Protein AF-A0A2V9ZRV7-F1 (afdb_monomer_lite)

Radius of gyration: 47.07 Å; chains: 1; bounding box: 71×51×140 Å

Structure (mmCIF, N/CA/C/O backbone):
data_AF-A0A2V9ZRV7-F1
#
_entry.id   AF-A0A2V9ZRV7-F1
#
loop_
_atom_site.group_PDB
_atom_site.id
_atom_site.type_symbol
_atom_site.label_atom_id
_atom_site.label_alt_id
_atom_site.label_comp_id
_atom_site.label_asym_id
_atom_site.label_entity_id
_atom_site.label_seq_id
_atom_site.pdbx_PDB_ins_code
_atom_site.Cartn_x
_atom_site.Cartn_y
_atom_site.Cartn_z
_atom_site.occupancy
_atom_site.B_iso_or_equiv
_atom_site.auth_seq_id
_atom_site.auth_comp_id
_atom_site.auth_asym_id
_atom_site.auth_atom_id
_atom_site.pdbx_PDB_model_num
ATOM 1 N N . MET A 1 1 ? -3.949 -0.229 34.483 1.00 40.84 1 MET A N 1
ATOM 2 C CA . MET A 1 1 ? -5.041 -1.089 33.991 1.00 40.84 1 MET A CA 1
ATOM 3 C C . MET A 1 1 ? -5.089 -2.301 34.889 1.00 40.84 1 MET A C 1
ATOM 5 O O . MET A 1 1 ? -4.093 -3.008 34.958 1.00 40.84 1 MET A O 1
ATOM 9 N N . ASP A 1 2 ? -6.190 -2.473 35.608 1.00 36.78 2 ASP A N 1
ATOM 10 C CA . ASP A 1 2 ? -6.461 -3.671 36.398 1.00 36.78 2 ASP A CA 1
ATOM 11 C C . ASP A 1 2 ? -7.149 -4.673 35.459 1.00 36.78 2 ASP A C 1
ATOM 13 O O . ASP A 1 2 ? -8.240 -4.409 34.949 1.00 36.78 2 ASP A O 1
ATOM 17 N N . TRP A 1 3 ? -6.444 -5.738 35.077 1.00 47.56 3 TRP A N 1
ATOM 18 C CA . TRP A 1 3 ? -6.921 -6.728 34.108 1.00 47.56 3 TRP A CA 1
ATOM 19 C C . TRP A 1 3 ? -7.852 -7.713 34.801 1.00 47.56 3 TRP A C 1
ATOM 21 O O . TRP A 1 3 ? -7.434 -8.828 35.112 1.00 47.56 3 TRP A O 1
ATOM 31 N N . GLY A 1 4 ? -9.083 -7.259 35.059 1.00 44.56 4 GLY A N 1
ATOM 32 C CA . GLY A 1 4 ? -10.170 -8.021 35.667 1.00 44.56 4 GLY A CA 1
ATOM 33 C C . GLY A 1 4 ? -10.030 -9.524 35.443 1.00 44.56 4 GLY A C 1
ATOM 34 O O . GLY A 1 4 ? -10.222 -10.009 34.335 1.00 44.56 4 GLY A O 1
ATOM 35 N N . LEU A 1 5 ? -9.612 -10.203 36.515 1.00 42.94 5 LEU A N 1
ATOM 36 C CA . LEU A 1 5 ? -9.629 -11.643 36.748 1.00 42.94 5 LEU A CA 1
ATOM 37 C C . LEU A 1 5 ? -9.597 -12.492 35.472 1.00 42.94 5 LEU A C 1
ATOM 39 O O . LEU A 1 5 ? -10.620 -12.976 34.989 1.00 42.94 5 LEU A O 1
ATOM 43 N N . ALA A 1 6 ? -8.380 -12.735 34.981 1.00 36.91 6 ALA A N 1
ATOM 44 C CA . ALA A 1 6 ? -8.119 -13.800 34.031 1.00 36.91 6 ALA A CA 1
ATOM 45 C C . ALA A 1 6 ? -8.803 -15.084 34.521 1.00 36.91 6 ALA A C 1
ATOM 47 O O . ALA A 1 6 ? -8.513 -15.578 35.615 1.00 36.91 6 ALA A O 1
ATOM 48 N N . LYS A 1 7 ? -9.708 -15.631 33.706 1.00 41.53 7 LYS A N 1
ATOM 49 C CA . LYS A 1 7 ? -10.225 -16.987 33.876 1.00 41.53 7 LYS A CA 1
ATOM 50 C C . LYS A 1 7 ? -9.022 -17.923 33.850 1.00 41.53 7 LYS A C 1
ATOM 52 O O . LYS A 1 7 ? -8.531 -18.288 32.783 1.00 41.53 7 LYS A O 1
ATOM 57 N N . ILE A 1 8 ? -8.513 -18.292 35.026 1.00 37.50 8 ILE A N 1
ATOM 58 C CA . ILE A 1 8 ? -7.534 -19.363 35.152 1.00 37.50 8 ILE A CA 1
ATOM 59 C C . ILE A 1 8 ? -8.288 -20.616 34.716 1.00 37.50 8 ILE A C 1
ATOM 61 O O . ILE A 1 8 ? -9.025 -21.218 35.495 1.00 37.50 8 ILE A O 1
ATOM 65 N N . LEU A 1 9 ? -8.128 -20.998 33.449 1.00 42.19 9 LEU A N 1
ATOM 66 C CA . LEU A 1 9 ? -8.456 -22.327 32.947 1.00 42.19 9 LEU A CA 1
ATOM 67 C C . LEU A 1 9 ? -7.485 -23.318 33.603 1.00 42.19 9 LEU A C 1
ATOM 69 O O . LEU A 1 9 ? -6.592 -23.878 32.975 1.00 42.19 9 LEU A O 1
ATOM 73 N N . SER A 1 10 ? -7.640 -23.500 34.914 1.00 35.22 10 SER A N 1
ATOM 74 C CA . SER A 1 10 ? -7.052 -24.596 35.655 1.00 35.22 10 SER A CA 1
ATOM 75 C C . SER A 1 10 ? -7.885 -25.827 35.341 1.00 35.22 10 SER A C 1
ATOM 77 O O . SER A 1 10 ? -8.787 -26.220 36.079 1.00 35.22 10 SER A O 1
ATOM 79 N N . SER A 1 11 ? -7.530 -26.490 34.250 1.00 39.38 11 SER A N 1
ATOM 80 C CA . SER A 1 11 ? -7.907 -27.876 33.975 1.00 39.38 11 SER A CA 1
ATOM 81 C C . SER A 1 11 ? -7.264 -28.875 34.960 1.00 39.38 11 SER A C 1
ATOM 83 O O . SER A 1 11 ? -7.173 -30.059 34.661 1.00 39.38 11 SER A O 1
ATOM 85 N N . ARG A 1 12 ? -6.821 -28.433 36.152 1.00 38.44 12 ARG A N 1
ATOM 86 C CA . ARG A 1 12 ? -6.300 -29.301 37.224 1.00 38.44 12 ARG A CA 1
ATOM 87 C C . ARG A 1 12 ? -6.955 -29.113 38.594 1.00 38.44 12 ARG A C 1
ATOM 89 O O . ARG A 1 12 ? -6.612 -29.848 39.509 1.00 38.44 12 ARG A O 1
ATOM 96 N N . VAL A 1 13 ? -7.896 -28.179 38.752 1.00 38.03 13 VAL A N 1
ATOM 97 C CA . VAL A 1 13 ? -8.706 -28.051 39.989 1.00 38.03 13 VAL A CA 1
ATOM 98 C C . VAL A 1 13 ? -10.143 -28.560 39.776 1.00 38.03 13 VAL A C 1
ATOM 100 O O . VAL A 1 13 ? -10.932 -28.643 40.710 1.00 38.03 13 VAL A O 1
ATOM 103 N N . ALA A 1 14 ? -10.471 -29.003 38.559 1.00 37.69 14 ALA A N 1
ATOM 104 C CA . ALA A 1 14 ? -11.789 -29.505 38.169 1.00 37.69 14 ALA A CA 1
ATOM 105 C C . ALA A 1 14 ? -12.109 -30.940 38.642 1.00 37.69 14 ALA A C 1
ATOM 107 O O . ALA A 1 14 ? -12.974 -31.586 38.063 1.00 37.69 14 ALA A O 1
ATOM 108 N N . GLU A 1 15 ? -11.435 -31.459 39.671 1.00 39.38 15 GLU A N 1
ATOM 109 C CA . GLU A 1 15 ? -11.794 -32.767 40.242 1.00 39.38 15 GLU A CA 1
ATOM 110 C C . GLU A 1 15 ? -12.634 -32.675 41.519 1.00 39.38 15 GLU A C 1
ATOM 112 O O . GLU A 1 15 ? -13.093 -33.708 42.004 1.00 39.38 15 GLU A O 1
ATOM 117 N N . LYS A 1 16 ? -12.868 -31.481 42.093 1.00 39.97 16 LYS A N 1
ATOM 118 C CA . LYS A 1 16 ? -13.540 -31.430 43.403 1.00 39.97 16 LYS A CA 1
ATOM 119 C C . LYS A 1 16 ? -14.263 -30.136 43.785 1.00 39.97 16 LYS A C 1
ATOM 121 O O . LYS A 1 16 ? -14.185 -29.728 44.940 1.00 39.97 16 LYS A O 1
ATOM 126 N N . SER A 1 17 ? -15.000 -29.510 42.873 1.00 44.00 17 SER A N 1
ATOM 127 C CA . SER A 1 17 ? -15.960 -28.470 43.274 1.00 44.00 17 SER A CA 1
ATOM 128 C C . SER A 1 17 ? -17.280 -28.565 42.515 1.00 44.00 17 SER A C 1
ATOM 130 O O . SER A 1 17 ? -17.314 -28.817 41.312 1.00 44.00 17 SER A O 1
ATOM 132 N N . ASP A 1 18 ? -18.363 -28.434 43.281 1.00 46.72 18 ASP A N 1
ATOM 133 C CA . ASP A 1 18 ? -19.759 -28.560 42.864 1.00 46.72 18 ASP A CA 1
ATOM 134 C C . ASP A 1 18 ? -20.109 -27.418 41.882 1.00 46.72 18 ASP A C 1
ATOM 136 O O . ASP A 1 18 ? -19.802 -26.260 42.183 1.00 46.72 18 ASP A O 1
ATOM 140 N N . PRO A 1 19 ? -20.727 -27.675 40.710 1.00 50.41 19 PRO A N 1
ATOM 141 C CA . PRO A 1 19 ? -21.051 -26.643 39.716 1.00 50.41 19 PRO A CA 1
ATOM 142 C C . PRO A 1 19 ? -21.832 -25.437 40.265 1.00 50.41 19 PRO A C 1
ATOM 144 O O . PRO A 1 19 ? -21.688 -24.333 39.742 1.00 50.41 19 PRO A O 1
ATOM 147 N N . LYS A 1 20 ? -22.593 -25.603 41.356 1.00 46.50 20 LYS A N 1
ATOM 148 C CA . LYS A 1 20 ? -23.259 -24.479 42.033 1.00 46.50 20 LYS A CA 1
ATOM 149 C C . LYS A 1 20 ? -22.279 -23.489 42.665 1.00 46.50 20 LYS A C 1
ATOM 151 O O . LYS A 1 20 ? -22.538 -22.290 42.634 1.00 46.50 20 LYS A O 1
ATOM 156 N N . GLU A 1 21 ? -21.147 -23.937 43.205 1.00 44.19 21 GLU A N 1
ATOM 157 C CA . GLU A 1 21 ? -20.182 -23.045 43.863 1.00 44.19 21 GLU A CA 1
ATOM 158 C C . GLU A 1 21 ? -19.465 -22.125 42.863 1.00 44.19 21 GLU A C 1
ATOM 160 O O . GLU A 1 21 ? -19.222 -20.963 43.178 1.00 44.19 21 GLU A O 1
ATOM 165 N N . GLN A 1 22 ? -19.193 -22.581 41.634 1.00 46.06 22 GLN A N 1
ATOM 166 C CA . GLN A 1 22 ? -18.552 -21.744 40.606 1.00 46.06 22 GLN A CA 1
ATOM 167 C C . GLN A 1 22 ? -19.462 -20.615 40.097 1.00 46.06 22 GLN A C 1
ATOM 169 O O . GLN A 1 22 ? -18.986 -19.490 39.940 1.00 46.06 22 GLN A O 1
ATOM 174 N N . GLU A 1 23 ? -20.762 -20.871 39.901 1.00 45.25 23 GLU A N 1
ATOM 175 C CA . GLU A 1 23 ? -21.737 -19.811 39.589 1.00 45.25 23 GLU A CA 1
ATOM 176 C C . GLU A 1 23 ? -21.892 -18.827 40.755 1.00 45.25 23 GLU A C 1
ATOM 178 O O . GLU A 1 23 ? -21.963 -17.617 40.543 1.00 45.25 23 GLU A O 1
ATOM 183 N N . THR A 1 24 ? -21.863 -19.329 41.994 1.00 42.72 24 THR A N 1
ATOM 184 C CA . THR A 1 24 ? -22.045 -18.490 43.189 1.00 42.72 24 THR A CA 1
ATOM 185 C C . THR A 1 24 ? -20.854 -17.550 43.403 1.00 42.72 24 THR A C 1
ATOM 187 O O . THR A 1 24 ? -21.039 -16.396 43.783 1.00 42.72 24 THR A O 1
ATOM 190 N N . VAL A 1 25 ? -19.625 -17.997 43.119 1.00 48.06 25 VAL A N 1
ATOM 191 C CA . VAL A 1 25 ? -18.408 -17.171 43.241 1.00 48.06 25 VAL A CA 1
ATOM 192 C C . VAL A 1 25 ? -18.326 -16.105 42.137 1.00 48.06 25 VAL A C 1
ATOM 194 O O . VAL A 1 25 ? -17.871 -14.988 42.401 1.00 48.06 25 VAL A O 1
ATOM 197 N N . LEU A 1 26 ? -18.805 -16.404 40.922 1.00 47.66 26 LEU A N 1
ATOM 198 C CA . LEU A 1 26 ? -18.888 -15.428 39.825 1.00 47.66 26 LEU A CA 1
ATOM 199 C C . LEU A 1 26 ? -19.950 -14.347 40.110 1.00 47.66 26 LEU A C 1
ATOM 201 O O . LEU A 1 26 ? -19.691 -13.160 39.911 1.00 47.66 26 LEU A O 1
ATOM 205 N N . ASP A 1 27 ? -21.107 -14.746 40.651 1.00 47.97 27 ASP A N 1
ATOM 206 C CA . ASP A 1 27 ? -22.162 -13.818 41.083 1.00 47.97 27 ASP A CA 1
ATOM 207 C C . ASP A 1 27 ? -21.695 -12.951 42.266 1.00 47.97 27 ASP A C 1
ATOM 209 O O . ASP A 1 27 ? -21.884 -11.738 42.263 1.00 47.97 27 ASP A O 1
ATOM 213 N N . LEU A 1 28 ? -20.979 -13.525 43.243 1.00 44.06 28 LEU A N 1
ATOM 214 C CA . LEU A 1 28 ? -20.425 -12.786 44.387 1.00 44.06 28 LEU A CA 1
ATOM 215 C C . LEU A 1 28 ? -19.347 -11.772 43.984 1.00 44.06 28 LEU A C 1
ATOM 217 O O . LEU A 1 28 ? -19.289 -10.690 44.562 1.00 44.06 28 LEU A O 1
ATOM 221 N N . THR A 1 29 ? -18.506 -12.084 42.996 1.00 50.31 29 THR A N 1
ATOM 222 C CA . THR A 1 29 ? -17.443 -11.171 42.535 1.00 50.31 29 THR A CA 1
ATOM 223 C C . THR A 1 29 ? -17.985 -10.048 41.654 1.00 50.31 29 THR A C 1
ATOM 225 O O . THR A 1 29 ? -17.576 -8.898 41.827 1.00 50.31 29 THR A O 1
ATOM 228 N N . MET A 1 30 ? -18.963 -10.320 40.782 1.00 47.38 30 MET A N 1
ATOM 229 C CA . MET A 1 30 ? -19.655 -9.257 40.042 1.00 47.38 30 MET A CA 1
ATOM 230 C C . MET A 1 30 ? -20.541 -8.402 40.946 1.00 47.38 30 MET A C 1
ATOM 232 O O . MET A 1 30 ? -20.507 -7.181 40.823 1.00 47.38 30 MET A O 1
ATOM 236 N N . ARG A 1 31 ? -21.278 -8.993 41.896 1.00 42.12 31 ARG A N 1
ATOM 237 C CA . ARG A 1 31 ? -22.071 -8.228 42.873 1.00 42.12 31 ARG A CA 1
ATOM 238 C C . ARG A 1 31 ? -21.194 -7.420 43.810 1.00 42.12 31 ARG A C 1
ATOM 240 O O . ARG A 1 31 ? -21.508 -6.265 44.027 1.00 42.12 31 ARG A O 1
ATOM 247 N N . ALA A 1 32 ? -20.054 -7.940 44.265 1.00 41.50 32 ALA A N 1
ATOM 248 C CA . ALA A 1 32 ? -19.090 -7.140 45.022 1.00 41.50 32 ALA A CA 1
ATOM 249 C C . ALA A 1 32 ? -18.528 -5.974 44.190 1.00 41.50 32 ALA A C 1
ATOM 251 O O . ALA A 1 32 ? -18.322 -4.892 44.728 1.00 41.50 32 ALA A O 1
ATOM 252 N N . SER A 1 33 ? -18.341 -6.152 42.878 1.00 45.16 33 SER A N 1
ATOM 253 C CA . SER A 1 33 ? -17.927 -5.085 41.945 1.00 45.16 33 SER A CA 1
ATOM 254 C C . SER A 1 33 ? -19.052 -4.077 41.654 1.00 45.16 33 SER A C 1
ATOM 256 O O . SER A 1 33 ? -18.793 -2.906 41.392 1.00 45.16 33 SER A O 1
ATOM 258 N N . LEU A 1 34 ? -20.314 -4.515 41.707 1.00 42.72 34 LEU A N 1
ATOM 259 C CA . LEU A 1 34 ? -21.494 -3.669 41.527 1.00 42.72 34 LEU A CA 1
ATOM 260 C C . LEU A 1 34 ? -21.870 -2.911 42.810 1.00 42.72 34 LEU A C 1
ATOM 262 O O . LEU A 1 34 ? -22.183 -1.727 42.724 1.00 42.72 34 LEU A O 1
ATOM 266 N N . ASP A 1 35 ? -21.775 -3.550 43.977 1.00 40.44 35 ASP A N 1
ATOM 267 C CA . ASP A 1 35 ? -22.060 -2.984 45.304 1.00 40.44 35 ASP A CA 1
ATOM 268 C C . ASP A 1 35 ? -20.915 -2.084 45.805 1.00 40.44 35 ASP A C 1
ATOM 270 O O . ASP A 1 35 ? -21.161 -1.098 46.501 1.00 40.44 35 ASP A O 1
ATOM 274 N N . SER A 1 36 ? -19.668 -2.331 45.380 1.00 39.19 36 SER A N 1
ATOM 275 C CA . SER A 1 36 ? -18.547 -1.396 45.599 1.00 39.19 36 SER A CA 1
ATOM 276 C C . SER A 1 36 ? -18.628 -0.119 44.748 1.00 39.19 36 SER A C 1
ATOM 278 O O . SER A 1 36 ? -17.847 0.801 44.971 1.00 39.19 36 SER A O 1
ATOM 280 N N . ASN A 1 37 ? -19.622 0.021 43.854 1.00 41.88 37 ASN A N 1
ATOM 281 C CA . ASN A 1 37 ? -19.916 1.301 43.189 1.00 41.88 37 ASN A CA 1
ATOM 282 C C . ASN A 1 37 ? -20.551 2.351 44.124 1.00 41.88 37 ASN A C 1
ATOM 284 O O . ASN A 1 37 ? -20.835 3.464 43.679 1.00 41.88 37 ASN A O 1
ATOM 288 N N . ILE A 1 38 ? -20.771 2.028 45.405 1.00 39.31 38 ILE A N 1
ATOM 289 C CA . ILE A 1 38 ? -21.231 2.966 46.438 1.00 39.31 38 ILE A CA 1
ATOM 290 C C . ILE A 1 38 ? -20.115 3.171 47.472 1.00 39.31 38 ILE A C 1
ATOM 292 O O . ILE A 1 38 ? -20.282 2.942 48.666 1.00 39.31 38 ILE A O 1
ATOM 296 N N . THR A 1 39 ? -18.948 3.627 47.029 1.00 33.38 39 THR A N 1
ATOM 297 C CA . THR A 1 39 ? -17.992 4.292 47.922 1.00 33.38 39 THR A CA 1
ATOM 298 C C . THR A 1 39 ? -17.853 5.740 47.492 1.00 33.38 39 THR A C 1
ATOM 300 O O . THR A 1 39 ? -17.494 6.040 46.353 1.00 33.38 39 THR A O 1
ATOM 303 N N . MET A 1 40 ? -18.203 6.639 48.417 1.00 36.12 40 MET A N 1
ATOM 304 C CA . MET A 1 40 ? -17.869 8.058 48.344 1.00 36.12 40 MET A CA 1
ATOM 305 C C . MET A 1 40 ? -16.392 8.217 47.958 1.00 36.12 40 MET A C 1
ATOM 307 O O . MET A 1 40 ? -15.547 7.474 48.445 1.00 36.12 40 MET A O 1
ATOM 311 N N . GLU A 1 41 ? -16.121 9.205 47.104 1.00 34.03 41 GLU A N 1
ATOM 312 C CA . GLU A 1 41 ? -14.790 9.611 46.628 1.00 34.03 41 GLU A CA 1
ATOM 313 C C . GLU A 1 41 ? -14.133 8.700 45.567 1.00 34.03 41 GLU A C 1
ATOM 315 O O . GLU A 1 41 ? -13.151 8.006 45.793 1.00 34.03 41 GLU A O 1
ATOM 320 N N . GLY A 1 42 ? -14.620 8.806 44.325 1.00 38.72 42 GLY A N 1
ATOM 321 C CA . GLY A 1 42 ? -13.739 8.953 43.152 1.00 38.72 42 GLY A CA 1
ATOM 322 C C . GLY A 1 42 ? -12.934 7.751 42.636 1.00 38.72 42 GLY A C 1
ATOM 323 O O . GLY A 1 42 ? -12.240 7.918 41.634 1.00 38.72 42 GLY A O 1
ATOM 324 N N . ALA A 1 43 ? -13.028 6.559 43.223 1.00 35.12 43 ALA A N 1
ATOM 325 C CA . ALA A 1 43 ? -12.344 5.364 42.721 1.00 35.12 43 ALA A CA 1
ATOM 326 C C . ALA A 1 43 ? -13.352 4.298 42.265 1.00 35.12 43 ALA A C 1
ATOM 328 O O . ALA A 1 43 ? -13.889 3.540 43.064 1.00 35.12 43 ALA A O 1
ATOM 329 N N . VAL A 1 44 ? -13.613 4.247 40.956 1.00 41.06 44 VAL A N 1
ATOM 330 C CA . VAL A 1 44 ? -14.370 3.158 40.322 1.00 41.06 44 VAL A CA 1
ATOM 331 C C . VAL A 1 44 ? -13.453 1.936 40.240 1.00 41.06 44 VAL A C 1
ATOM 333 O O . VAL A 1 44 ? -12.396 1.998 39.609 1.00 41.06 44 VAL A O 1
ATOM 336 N N . ALA A 1 45 ? -13.849 0.820 40.851 1.00 39.41 45 ALA A N 1
ATOM 337 C CA . ALA A 1 45 ? -13.217 -0.475 40.618 1.00 39.41 45 ALA A CA 1
ATOM 338 C C . ALA A 1 45 ? -13.679 -1.011 39.249 1.00 39.41 45 ALA A C 1
ATOM 340 O O . ALA A 1 45 ? -14.667 -1.729 39.126 1.00 39.41 45 ALA A O 1
ATOM 341 N N . GLY A 1 46 ? -12.989 -0.558 38.199 1.00 52.94 46 GLY A N 1
ATOM 342 C CA . GLY A 1 46 ? -13.249 -0.856 36.790 1.00 52.94 46 GLY A CA 1
ATOM 343 C C . GLY A 1 46 ? -13.105 0.398 35.924 1.00 52.94 46 GLY A C 1
ATOM 344 O O . GLY A 1 46 ? -13.193 1.519 36.416 1.00 52.94 46 GLY A O 1
ATOM 345 N N . THR A 1 47 ? -12.884 0.246 34.616 1.00 68.38 47 THR A N 1
ATOM 346 C CA . THR A 1 47 ? -12.920 1.385 33.680 1.00 68.38 47 THR A CA 1
ATOM 347 C C . THR A 1 47 ? -14.103 1.209 32.722 1.00 68.38 47 THR A C 1
ATOM 349 O O . THR A 1 47 ? -13.941 0.603 31.663 1.00 68.38 47 THR A O 1
ATOM 352 N N . PRO A 1 48 ? -15.307 1.713 33.081 1.00 82.38 48 PRO A N 1
ATOM 353 C CA . PRO A 1 48 ? -16.554 1.506 32.331 1.00 82.38 48 PRO A CA 1
ATOM 354 C C . PRO A 1 48 ? -16.476 1.882 30.851 1.00 82.38 48 PRO A C 1
ATOM 356 O O . PRO A 1 48 ? -17.237 1.374 30.036 1.00 82.38 48 PRO A O 1
ATOM 359 N N . ALA A 1 49 ? -15.537 2.763 30.505 1.00 83.94 49 ALA A N 1
ATOM 360 C CA . ALA A 1 49 ? -15.298 3.239 29.153 1.00 83.94 49 ALA A CA 1
ATOM 361 C C . ALA A 1 49 ? -14.921 2.139 28.141 1.00 83.94 49 ALA A C 1
ATOM 363 O O . ALA A 1 49 ? -15.111 2.351 26.945 1.00 83.94 49 ALA A O 1
ATOM 364 N N . TYR A 1 50 ? -14.423 0.982 28.597 1.00 90.19 50 TYR A N 1
ATOM 365 C CA . TYR A 1 50 ? -14.031 -0.134 27.723 1.00 90.19 50 TYR A CA 1
ATOM 366 C C . TYR A 1 50 ? -14.967 -1.345 27.801 1.00 90.19 50 TYR A C 1
ATOM 368 O O . TYR A 1 50 ? -14.732 -2.325 27.102 1.00 90.19 50 TYR A O 1
ATOM 376 N N . MET A 1 51 ? -16.012 -1.298 28.636 1.00 89.56 51 MET A N 1
ATOM 377 C CA . MET A 1 51 ? -16.932 -2.427 28.800 1.00 89.56 51 MET A CA 1
ATOM 378 C C . MET A 1 51 ? -17.710 -2.707 27.517 1.00 89.56 51 MET A C 1
ATOM 380 O O . MET A 1 51 ? -18.179 -1.781 26.847 1.00 89.56 51 MET A O 1
ATOM 384 N N . ALA A 1 52 ? -17.912 -3.989 27.222 1.00 91.81 52 ALA A N 1
ATOM 385 C CA . ALA A 1 52 ? -18.793 -4.406 26.141 1.00 91.81 52 ALA A CA 1
ATOM 386 C C . ALA A 1 52 ? -20.281 -4.182 26.493 1.00 91.81 52 ALA A C 1
ATOM 388 O O . ALA A 1 52 ? -20.642 -4.196 27.675 1.00 91.81 52 ALA A O 1
ATOM 389 N N . PRO A 1 53 ? -21.182 -4.010 25.505 1.00 92.06 53 PRO A N 1
ATOM 390 C CA . PRO A 1 53 ? -22.613 -3.798 25.748 1.00 92.06 53 PRO A CA 1
ATOM 391 C C . PRO A 1 53 ? -23.288 -4.893 26.584 1.00 92.06 53 PRO A C 1
ATOM 393 O O . PRO A 1 53 ? -24.178 -4.606 27.382 1.00 92.06 53 PRO A O 1
ATOM 396 N N . GLU A 1 54 ? -22.879 -6.146 26.418 1.00 90.44 54 GLU A N 1
ATOM 397 C CA . GLU A 1 54 ? -23.345 -7.290 27.204 1.00 90.44 54 GLU A CA 1
ATOM 398 C C . GLU A 1 54 ? -22.859 -7.260 28.659 1.00 90.44 54 GLU A C 1
ATOM 400 O O . GLU A 1 54 ? -23.646 -7.564 29.558 1.00 90.44 54 GLU A O 1
ATOM 405 N N . GLN A 1 55 ? -21.631 -6.788 28.915 1.00 88.81 55 GLN A N 1
ATOM 406 C CA . GLN A 1 55 ? -21.128 -6.546 30.274 1.00 88.81 55 GLN A CA 1
ATOM 407 C C . GLN A 1 55 ? -21.878 -5.392 30.936 1.00 88.81 55 GLN A C 1
ATOM 409 O O . GLN A 1 55 ? -22.351 -5.527 32.061 1.00 88.81 55 GLN A O 1
ATOM 414 N N . ALA A 1 56 ? -22.047 -4.279 30.216 1.00 87.00 56 ALA A N 1
ATOM 415 C CA . ALA A 1 56 ? -22.769 -3.100 30.691 1.00 87.00 56 ALA A CA 1
ATOM 416 C C . ALA A 1 56 ? -24.244 -3.397 31.022 1.00 87.00 56 ALA A C 1
ATOM 418 O O . ALA A 1 56 ? -24.842 -2.733 31.867 1.00 87.00 56 ALA A O 1
ATOM 419 N N . ALA A 1 57 ? -24.834 -4.397 30.366 1.00 86.31 57 ALA A N 1
ATOM 420 C CA . ALA A 1 57 ? -26.197 -4.848 30.616 1.00 86.31 57 ALA A CA 1
ATOM 421 C C . ALA A 1 57 ? -26.309 -5.984 31.649 1.00 86.31 57 ALA A C 1
ATOM 423 O O . ALA A 1 57 ? -27.423 -6.433 31.917 1.00 86.31 57 ALA A O 1
ATOM 424 N N . GLY A 1 58 ? -25.192 -6.475 32.199 1.00 83.38 58 GLY A N 1
ATOM 425 C CA . GLY A 1 58 ? -25.185 -7.578 33.164 1.00 83.38 58 GLY A CA 1
ATOM 426 C C . GLY A 1 58 ? -25.616 -8.929 32.580 1.00 83.38 58 GLY A C 1
ATOM 427 O O . GLY A 1 58 ? -26.093 -9.790 33.317 1.00 83.38 58 GLY A O 1
ATOM 428 N N . ARG A 1 59 ? -25.478 -9.140 31.263 1.00 83.88 59 ARG A N 1
ATOM 429 C CA . ARG A 1 59 ? -25.869 -10.395 30.595 1.00 83.88 59 ARG A CA 1
ATOM 430 C C . ARG A 1 59 ? -24.751 -11.432 30.696 1.00 83.88 59 ARG A C 1
ATOM 432 O O . ARG A 1 59 ? -24.077 -11.737 29.719 1.00 83.88 59 ARG A O 1
ATOM 439 N N . ILE A 1 60 ? -24.561 -11.976 31.900 1.00 80.44 60 ILE A N 1
ATOM 440 C CA . ILE A 1 60 ? -23.449 -12.884 32.243 1.00 80.44 60 ILE A CA 1
ATOM 441 C C . ILE A 1 60 ? -23.387 -14.111 31.316 1.00 80.44 60 ILE A C 1
ATOM 443 O O . ILE A 1 60 ? -22.303 -14.535 30.928 1.00 80.44 60 ILE A O 1
ATOM 447 N N . SER A 1 61 ? -24.539 -14.651 30.909 1.00 82.00 61 SER A N 1
ATOM 448 C CA . SER A 1 61 ? -24.627 -15.816 30.016 1.00 82.00 61 SER A CA 1
ATOM 449 C C . SER A 1 61 ? -24.114 -15.566 28.594 1.00 82.00 61 SER A C 1
ATOM 451 O O . SER A 1 61 ? -23.865 -16.523 27.868 1.00 82.00 61 SER A O 1
ATOM 453 N N . GLU A 1 62 ? -23.993 -14.303 28.178 1.00 82.38 62 GLU A N 1
ATOM 454 C CA . GLU A 1 62 ? -23.500 -13.905 26.852 1.00 82.38 62 GLU A CA 1
ATOM 455 C C . GLU A 1 62 ? -22.003 -13.566 26.857 1.00 82.38 62 GLU A C 1
ATOM 457 O O . GLU A 1 62 ? -21.443 -13.263 25.806 1.00 82.38 62 GLU A O 1
ATOM 462 N N . LEU A 1 63 ? -21.347 -13.604 28.023 1.00 87.62 63 LEU A N 1
ATOM 463 C CA . LEU A 1 63 ? -19.936 -13.260 28.145 1.00 87.62 63 LEU A CA 1
ATOM 464 C C . LEU A 1 63 ? -19.053 -14.391 27.616 1.00 87.62 63 LEU A C 1
ATOM 466 O O . LEU A 1 63 ? -18.890 -15.437 28.247 1.00 87.62 63 LEU A O 1
ATOM 470 N N . ASP A 1 64 ? -18.437 -14.140 26.468 1.00 91.00 64 ASP A N 1
ATOM 471 C CA . ASP A 1 64 ? -17.416 -14.990 25.865 1.00 91.00 64 ASP A CA 1
ATOM 472 C C . ASP A 1 64 ? -16.163 -14.178 25.477 1.00 91.00 64 ASP A C 1
ATOM 474 O O . ASP A 1 64 ? -16.029 -12.997 25.807 1.00 91.00 64 ASP A O 1
ATOM 478 N N . GLU A 1 65 ? -15.234 -14.808 24.757 1.00 92.44 65 GLU A N 1
ATOM 479 C CA . GLU A 1 65 ? -13.995 -14.190 24.261 1.00 92.44 65 GLU A CA 1
ATOM 480 C C . GLU A 1 65 ? -14.209 -12.925 23.404 1.00 92.44 65 GLU A C 1
ATOM 482 O O . GLU A 1 65 ? -13.317 -12.080 23.292 1.00 92.44 65 GLU A O 1
ATOM 487 N N . ARG A 1 66 ? -15.394 -12.741 22.815 1.00 94.69 66 ARG A N 1
ATOM 488 C CA . ARG A 1 66 ? -15.728 -11.578 21.977 1.00 94.69 66 ARG A CA 1
ATOM 489 C C . ARG A 1 66 ? -16.003 -10.335 22.816 1.00 94.69 66 ARG A C 1
ATOM 491 O O . ARG A 1 66 ? -15.954 -9.215 22.296 1.00 94.69 66 ARG A O 1
ATOM 498 N N . THR A 1 67 ? -16.258 -10.519 24.108 1.00 92.94 67 THR A N 1
ATOM 499 C CA . THR A 1 67 ? -16.292 -9.450 25.112 1.00 92.94 67 THR A CA 1
ATOM 500 C C . THR A 1 67 ? -14.918 -8.783 25.229 1.00 92.94 67 THR A C 1
ATOM 502 O O . THR A 1 67 ? -14.794 -7.554 25.206 1.00 92.94 67 THR A O 1
ATOM 505 N N . ASP A 1 68 ? -13.859 -9.595 25.264 1.00 92.69 68 ASP A N 1
ATOM 506 C CA . ASP A 1 68 ? -12.480 -9.104 25.315 1.00 92.69 68 ASP A CA 1
ATOM 507 C C . ASP A 1 68 ? -12.083 -8.454 23.984 1.00 92.69 68 ASP A C 1
ATOM 509 O O . ASP A 1 68 ? -11.423 -7.413 23.973 1.00 92.69 68 ASP A O 1
ATOM 513 N N . VAL A 1 69 ? -12.546 -9.001 22.852 1.00 96.19 69 VAL A N 1
ATOM 514 C CA . VAL A 1 69 ? -12.372 -8.382 21.522 1.00 96.19 69 VAL A CA 1
ATOM 515 C C . VAL A 1 69 ? -12.945 -6.965 21.489 1.00 96.19 69 VAL A C 1
ATOM 517 O O . VAL A 1 69 ? -12.291 -6.062 20.961 1.00 96.19 69 VAL A O 1
ATOM 520 N N . TYR A 1 70 ? -14.124 -6.748 22.075 1.00 95.44 70 TYR A N 1
ATOM 521 C CA . TYR A 1 70 ? -14.707 -5.411 22.172 1.00 95.44 70 TYR A CA 1
ATOM 522 C C . TYR A 1 70 ? -13.830 -4.478 23.006 1.00 95.44 70 TYR A C 1
ATOM 524 O O . TYR A 1 70 ? -13.539 -3.362 22.576 1.00 95.44 70 TYR A O 1
ATOM 532 N N . SER A 1 71 ? -13.365 -4.946 24.166 1.00 93.81 71 SER A N 1
ATOM 533 C CA . SER A 1 71 ? -12.499 -4.163 25.055 1.00 93.81 71 SER A CA 1
ATOM 534 C C . SER A 1 71 ? -11.193 -3.755 24.357 1.00 93.81 71 SER A C 1
ATOM 536 O O . SER A 1 71 ? -10.774 -2.599 24.435 1.00 93.81 71 SER A O 1
ATOM 538 N N . LEU A 1 72 ? -10.586 -4.667 23.588 1.00 95.25 72 LEU A N 1
ATOM 539 C CA . LEU A 1 72 ? -9.428 -4.370 22.735 1.00 95.25 72 LEU A CA 1
ATOM 540 C C . LEU A 1 72 ? -9.762 -3.349 21.639 1.00 95.25 72 LEU A C 1
ATOM 542 O O . LEU A 1 72 ? -8.956 -2.462 21.358 1.00 95.25 72 LEU A O 1
ATOM 546 N N . GLY A 1 73 ? -10.952 -3.446 21.041 1.00 95.50 73 GLY A N 1
ATOM 547 C CA . GLY A 1 73 ? -11.469 -2.456 20.100 1.00 95.50 73 GLY A CA 1
ATOM 548 C C . GLY A 1 73 ? -11.613 -1.069 20.730 1.00 95.50 73 GLY A C 1
ATOM 549 O O . GLY A 1 73 ? -11.186 -0.086 20.134 1.00 95.50 73 GLY A O 1
ATOM 550 N N . ALA A 1 74 ? -12.129 -0.981 21.957 1.00 94.31 74 ALA A N 1
ATOM 551 C CA . ALA A 1 74 ? -12.270 0.274 22.694 1.00 94.31 74 ALA A CA 1
ATOM 552 C C . ALA A 1 74 ? -10.909 0.905 23.048 1.00 94.31 74 ALA A C 1
ATOM 554 O O . ALA A 1 74 ? -10.752 2.123 22.965 1.00 94.31 74 ALA A O 1
ATOM 555 N N . ILE A 1 75 ? -9.902 0.088 23.372 1.00 93.88 75 ILE A N 1
ATOM 556 C CA . ILE A 1 75 ? -8.518 0.556 23.553 1.00 93.88 75 ILE A CA 1
ATOM 557 C C . ILE A 1 75 ? -7.953 1.078 22.227 1.00 93.88 75 ILE A C 1
ATOM 559 O O . ILE A 1 75 ? -7.360 2.155 22.188 1.00 93.88 75 ILE A O 1
ATOM 563 N N . LEU A 1 76 ? -8.154 0.347 21.126 1.00 94.62 76 LEU A N 1
ATOM 564 C CA . LEU A 1 76 ? -7.734 0.799 19.799 1.00 94.62 76 LEU A CA 1
ATOM 565 C C . LEU A 1 76 ? -8.420 2.120 19.420 1.00 94.62 76 LEU A C 1
ATOM 567 O O . LEU A 1 76 ? -7.755 3.016 18.903 1.00 94.62 76 LEU A O 1
ATOM 571 N N . TYR A 1 77 ? -9.710 2.273 19.723 1.00 94.00 77 TYR A N 1
ATOM 572 C CA . TYR A 1 77 ? -10.449 3.517 19.513 1.00 94.00 77 TYR A CA 1
ATOM 573 C C . TYR A 1 77 ? -9.770 4.690 20.219 1.00 94.00 77 TYR A C 1
ATOM 575 O O . TYR A 1 77 ? -9.568 5.743 19.611 1.00 94.00 77 TYR A O 1
ATOM 583 N N . GLU A 1 78 ? -9.390 4.513 21.483 1.00 92.56 78 GLU A N 1
ATOM 584 C CA . GLU A 1 78 ? -8.714 5.554 22.255 1.00 92.56 78 GLU A CA 1
ATOM 585 C C . GLU A 1 78 ? -7.312 5.854 21.738 1.00 92.56 78 GLU A C 1
ATOM 587 O O . GLU A 1 78 ? -6.934 7.017 21.649 1.00 92.56 78 GLU A O 1
ATOM 592 N N . ILE A 1 79 ? -6.557 4.844 21.309 1.00 92.50 79 ILE A N 1
ATOM 593 C CA . ILE A 1 79 ? -5.246 5.064 20.682 1.00 92.50 79 ILE A CA 1
ATOM 594 C C . ILE A 1 79 ? -5.386 5.919 19.412 1.00 92.50 79 ILE A C 1
ATOM 596 O O . ILE A 1 79 ? -4.562 6.800 19.161 1.00 92.50 79 ILE A O 1
ATOM 600 N N . LEU A 1 80 ? -6.424 5.670 18.607 1.00 92.69 80 LEU A N 1
ATOM 601 C CA . LEU A 1 80 ? -6.643 6.369 17.338 1.00 92.69 80 LEU A CA 1
ATOM 602 C C . LEU A 1 80 ? -7.216 7.776 17.525 1.00 92.69 80 LEU A C 1
ATOM 604 O O . LEU A 1 80 ? -6.810 8.695 16.812 1.00 92.69 80 LEU A O 1
ATOM 608 N N . SER A 1 81 ? -8.170 7.943 18.442 1.00 90.88 81 SER A N 1
ATOM 609 C CA . SER A 1 81 ? -8.915 9.194 18.643 1.00 90.88 81 SER A CA 1
ATOM 610 C C . SER A 1 81 ? -8.376 10.063 19.786 1.00 90.88 81 SER A C 1
ATOM 612 O O . SER A 1 81 ? -8.669 11.255 19.834 1.00 90.88 81 SER A O 1
ATOM 614 N N . GLY A 1 82 ? -7.535 9.498 20.656 1.00 89.06 82 GLY A N 1
ATOM 615 C CA . GLY A 1 82 ? -6.980 10.137 21.852 1.00 89.06 82 GLY A CA 1
ATOM 616 C C . GLY A 1 82 ? -7.928 10.128 23.042 1.00 89.06 82 GLY A C 1
ATOM 617 O O . GLY A 1 82 ? -7.584 10.649 24.099 1.00 89.06 82 GLY A O 1
ATOM 618 N N . GLU A 1 83 ? -9.129 9.583 22.864 1.00 89.25 83 GLU A N 1
ATOM 619 C CA . GLU A 1 83 ? -10.196 9.642 23.843 1.00 89.25 83 GLU A CA 1
ATOM 620 C C . GLU A 1 83 ? -10.978 8.323 23.876 1.00 89.25 83 GLU A C 1
ATOM 622 O O . GLU A 1 83 ? -11.169 7.694 22.835 1.00 89.25 83 GLU A O 1
ATOM 627 N N . PRO A 1 84 ? -11.478 7.884 25.041 1.00 90.38 84 PRO A N 1
ATOM 628 C CA . PRO A 1 84 ? -12.286 6.675 25.111 1.00 90.38 84 PRO A CA 1
ATOM 629 C C . PRO A 1 84 ? -13.577 6.811 24.289 1.00 90.38 84 PRO A C 1
ATOM 631 O O . PRO A 1 84 ? -14.102 7.922 24.139 1.00 90.38 84 PRO A O 1
ATOM 634 N N . PRO A 1 85 ? -14.144 5.688 23.809 1.00 90.94 85 PRO A N 1
ATOM 635 C CA . PRO A 1 85 ? -15.323 5.714 22.949 1.00 90.94 85 PRO A CA 1
ATOM 636 C C . PRO A 1 85 ? -16.552 6.293 23.642 1.00 90.94 85 PRO A C 1
ATOM 638 O O . PRO A 1 85 ? -17.295 7.050 23.029 1.00 90.94 85 PRO A O 1
ATOM 641 N N . TYR A 1 86 ? -16.755 5.997 24.926 1.00 90.38 86 TYR A N 1
ATOM 642 C CA . TYR A 1 86 ? -17.852 6.565 25.702 1.00 90.38 86 TYR A CA 1
ATOM 643 C C . TYR A 1 86 ? -17.313 7.334 26.900 1.00 90.38 86 TYR A C 1
ATOM 645 O O . TYR A 1 86 ? -16.457 6.859 27.644 1.00 90.38 86 TYR A O 1
ATOM 653 N N . LYS A 1 87 ? -17.868 8.528 27.102 1.00 88.12 87 LYS A N 1
ATOM 654 C CA . LYS A 1 87 ? -17.523 9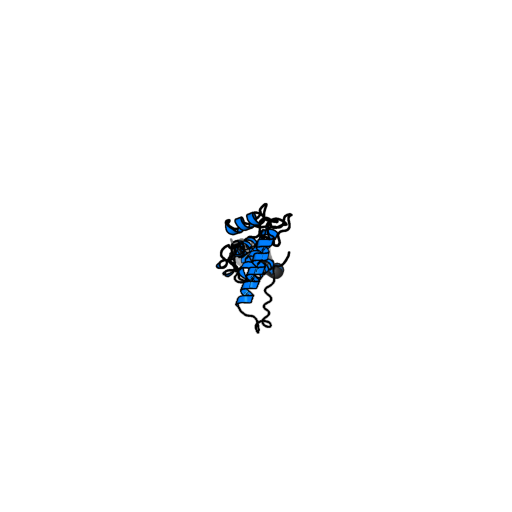.439 28.194 1.00 88.12 87 LYS A CA 1
ATOM 655 C C . LYS A 1 87 ? -18.752 9.791 29.007 1.00 88.12 87 LYS A C 1
ATOM 657 O O . LYS A 1 87 ? -19.850 9.885 28.461 1.00 88.12 87 LYS A O 1
ATOM 662 N N . GLY A 1 88 ? -18.562 10.065 30.285 1.00 84.38 88 GLY A N 1
ATOM 663 C CA . GLY A 1 88 ? -19.611 10.513 31.190 1.00 84.38 88 GLY A CA 1
ATOM 664 C C . GLY A 1 88 ? -19.003 11.071 32.466 1.00 84.38 88 GLY A C 1
ATOM 665 O O . GLY A 1 88 ? -17.847 10.790 32.779 1.00 84.38 88 GLY A O 1
ATOM 666 N N . ASN A 1 89 ? -19.789 11.854 33.194 1.00 80.94 89 ASN A N 1
ATOM 667 C CA . ASN A 1 89 ? -19.387 12.416 34.483 1.00 80.94 89 ASN A CA 1
ATOM 668 C C . ASN A 1 89 ? -19.421 11.360 35.597 1.00 80.94 89 ASN A C 1
ATOM 670 O O . ASN A 1 89 ? -18.828 11.552 36.653 1.00 80.94 89 ASN A O 1
ATOM 674 N N . THR A 1 90 ? -20.128 10.247 35.372 1.00 84.38 90 THR A N 1
ATOM 675 C CA . THR A 1 90 ? -20.232 9.122 36.310 1.00 84.38 90 THR A CA 1
ATOM 676 C C . THR A 1 90 ? -20.075 7.787 35.585 1.00 84.38 90 THR A C 1
ATOM 678 O O . THR A 1 90 ? -20.401 7.670 34.401 1.00 84.38 90 THR A O 1
ATOM 681 N N . ALA A 1 91 ? -19.629 6.755 36.308 1.00 81.94 91 ALA A N 1
ATOM 682 C CA . ALA A 1 91 ? -19.545 5.389 35.789 1.00 81.94 91 ALA A CA 1
ATOM 683 C C . ALA A 1 91 ? -20.893 4.894 35.240 1.00 81.94 91 ALA A C 1
ATOM 685 O O . ALA A 1 91 ? -20.954 4.354 34.139 1.00 81.94 91 ALA A O 1
ATOM 686 N N . LEU A 1 92 ? -21.982 5.155 35.972 1.00 85.62 92 LEU A N 1
ATOM 687 C CA . LEU A 1 92 ? -23.335 4.770 35.572 1.00 85.62 92 LEU A CA 1
ATOM 688 C C . LEU A 1 92 ? -23.771 5.447 34.264 1.00 85.62 92 LEU A C 1
ATOM 690 O O . LEU A 1 92 ? -24.421 4.819 33.430 1.00 85.62 92 LEU A O 1
ATOM 694 N N . GLU A 1 93 ? -23.391 6.711 34.053 1.00 86.69 93 GLU A N 1
ATOM 695 C CA . GLU A 1 93 ? -23.663 7.409 32.794 1.00 86.69 93 GLU A CA 1
ATOM 696 C C . GLU A 1 93 ? -22.944 6.737 31.616 1.00 86.69 93 GLU A C 1
ATOM 698 O O . GLU A 1 93 ? -23.552 6.552 30.561 1.00 86.69 93 GLU A O 1
ATOM 703 N N . VAL A 1 94 ? -21.680 6.339 31.798 1.00 87.75 94 VAL A N 1
ATOM 704 C CA . VAL A 1 94 ? -20.903 5.634 30.766 1.00 87.75 94 VAL A CA 1
ATOM 705 C C . VAL A 1 94 ? -21.527 4.275 30.453 1.00 87.75 94 VAL A C 1
ATOM 707 O O . VAL A 1 94 ? -21.777 3.989 29.286 1.00 87.75 94 VAL A O 1
ATOM 710 N N . VAL A 1 95 ? -21.866 3.481 31.474 1.00 88.25 95 VAL A N 1
ATOM 711 C CA . VAL A 1 95 ? -22.554 2.185 31.311 1.00 88.25 95 VAL A CA 1
ATOM 712 C C . VAL A 1 95 ? -23.872 2.355 30.551 1.00 88.25 95 VAL A C 1
ATOM 714 O O . VAL A 1 95 ? -24.160 1.600 29.620 1.00 88.25 95 VAL A O 1
ATOM 717 N N . ARG A 1 96 ? -24.659 3.388 30.885 1.00 89.69 96 ARG A N 1
ATOM 718 C CA . ARG A 1 96 ? -25.904 3.698 30.173 1.00 89.69 96 ARG A CA 1
ATOM 719 C C . ARG A 1 96 ? -25.649 3.995 28.694 1.00 89.69 96 ARG A C 1
ATOM 721 O O . ARG A 1 96 ? -26.371 3.460 27.856 1.00 89.69 96 ARG A O 1
ATOM 728 N N . LYS A 1 97 ? -24.634 4.808 28.375 1.00 89.81 97 LYS A N 1
ATOM 729 C CA . LYS A 1 97 ? -24.260 5.140 26.988 1.00 89.81 97 LYS A CA 1
ATOM 730 C C . LYS A 1 97 ? -23.800 3.908 26.216 1.00 89.81 97 LYS A C 1
ATOM 732 O O . LYS A 1 97 ? -24.330 3.648 25.146 1.00 89.81 97 LYS A O 1
ATOM 737 N N . VAL A 1 98 ? -22.915 3.093 26.793 1.00 90.56 98 VAL A N 1
ATOM 738 C CA . VAL A 1 98 ? -22.481 1.814 26.200 1.00 90.56 98 VAL A CA 1
ATOM 739 C C . VAL A 1 98 ? -23.687 0.917 25.884 1.00 90.56 98 VAL A C 1
ATOM 741 O O . VAL A 1 98 ? -23.734 0.266 24.840 1.00 90.56 98 VAL A O 1
ATOM 744 N N . ASN A 1 99 ? -24.694 0.898 26.761 1.00 87.25 99 ASN A N 1
ATOM 745 C CA . ASN A 1 99 ? -25.881 0.071 26.576 1.00 87.25 99 ASN A CA 1
ATOM 746 C C . ASN A 1 99 ? -26.913 0.670 25.599 1.00 87.25 99 ASN A C 1
ATOM 748 O O . ASN A 1 99 ? -27.616 -0.086 24.937 1.00 87.25 99 ASN A O 1
ATOM 752 N N . GLN A 1 100 ? -27.010 1.991 25.433 1.00 87.31 100 GLN A N 1
ATOM 753 C CA . GLN A 1 100 ? -28.076 2.625 24.631 1.00 87.31 100 GLN A CA 1
ATOM 754 C C . GLN A 1 100 ? -27.598 3.180 23.286 1.00 87.31 100 GLN A C 1
ATOM 756 O O . GLN A 1 100 ? -28.316 3.070 22.293 1.00 87.31 100 GLN A O 1
ATOM 761 N N . ASP A 1 101 ? -26.386 3.719 23.234 1.00 86.50 101 ASP A N 1
ATOM 762 C CA . ASP A 1 101 ? -25.883 4.458 22.082 1.00 86.50 101 ASP A CA 1
ATOM 763 C C . ASP A 1 101 ? -25.069 3.544 21.143 1.00 86.50 101 ASP A C 1
ATOM 765 O O . ASP A 1 101 ? -24.472 2.551 21.580 1.00 86.50 101 ASP A O 1
ATOM 769 N N . PRO A 1 102 ? -25.043 3.820 19.828 1.00 85.56 102 PRO A N 1
ATOM 770 C CA . PRO A 1 102 ? -24.100 3.167 18.929 1.00 85.56 102 PRO A CA 1
ATOM 771 C C . PRO A 1 102 ? -22.658 3.641 19.207 1.00 85.56 102 PRO A C 1
ATOM 773 O O . PRO A 1 102 ? -22.472 4.773 19.665 1.00 85.56 102 PRO A O 1
ATOM 776 N N . PRO A 1 103 ? -21.633 2.830 18.870 1.00 83.12 103 PRO A N 1
ATOM 777 C CA . PRO A 1 103 ? -20.239 3.257 18.938 1.00 83.12 103 PRO A CA 1
ATOM 778 C C . PRO A 1 103 ? -20.039 4.552 18.146 1.00 83.12 103 PRO A C 1
ATOM 780 O O . PRO A 1 103 ? -20.442 4.607 16.977 1.00 83.12 103 PRO A O 1
ATOM 783 N N . PRO A 1 104 ? -19.440 5.599 18.741 1.00 84.44 104 PRO A N 1
ATOM 784 C CA . PRO A 1 104 ? -19.214 6.839 18.019 1.00 84.44 104 PRO A CA 1
ATOM 785 C C . PRO A 1 104 ? -18.331 6.612 16.788 1.00 84.44 104 PRO A C 1
ATOM 787 O O . PRO A 1 104 ? -17.386 5.822 16.834 1.00 84.44 104 PRO A O 1
ATOM 790 N N . PRO A 1 105 ? -18.614 7.290 15.666 1.00 84.50 105 PRO A N 1
ATOM 791 C CA . PRO A 1 105 ? -17.828 7.109 14.459 1.00 84.50 105 PRO A CA 1
ATOM 792 C C . PRO A 1 105 ? -16.411 7.662 14.650 1.00 84.50 105 PRO A C 1
ATOM 794 O O . PRO A 1 105 ? -16.228 8.816 15.040 1.00 84.50 105 PRO A O 1
ATOM 797 N N . LEU A 1 106 ? -15.402 6.880 14.260 1.00 85.81 106 LEU A N 1
ATOM 798 C CA . LEU A 1 106 ? -14.016 7.344 14.155 1.00 85.81 106 LEU A CA 1
ATOM 799 C C . LEU A 1 106 ? -13.895 8.337 12.986 1.00 85.81 106 LEU A C 1
ATOM 801 O O . LEU A 1 106 ? -13.706 7.949 11.825 1.00 85.81 106 LEU A O 1
ATOM 805 N N . GLN A 1 107 ? -14.084 9.627 13.281 1.00 77.00 107 GLN A N 1
ATOM 806 C CA . GLN A 1 107 ? -14.044 10.711 12.290 1.00 77.00 107 GLN A CA 1
ATOM 807 C C . GLN A 1 107 ? -12.664 11.364 12.180 1.00 77.00 107 GLN A C 1
ATOM 809 O O . GLN A 1 107 ? -12.166 11.559 11.073 1.00 77.00 107 GLN A O 1
ATOM 814 N N . THR A 1 108 ? -12.045 11.706 13.312 1.00 78.44 108 THR A N 1
ATOM 815 C CA . THR A 1 108 ? -10.750 12.398 13.352 1.00 78.44 108 THR A CA 1
ATOM 816 C C . THR A 1 108 ? -9.816 11.676 14.302 1.00 78.44 108 THR A C 1
ATOM 818 O O . THR A 1 108 ? -10.184 11.423 15.443 1.00 78.44 108 THR A O 1
ATOM 821 N N . GLY A 1 109 ? -8.617 11.355 13.822 1.00 82.50 109 GLY A N 1
ATOM 822 C CA . GLY A 1 109 ? -7.572 10.782 14.655 1.00 82.50 109 GLY A CA 1
ATOM 823 C C . GLY A 1 109 ? -6.591 11.831 15.153 1.00 82.50 109 GLY A C 1
ATOM 824 O O . GLY A 1 109 ? -6.526 12.961 14.651 1.00 82.50 109 GLY A O 1
ATOM 825 N N . VAL A 1 110 ? -5.814 11.424 16.143 1.00 86.69 110 VAL A N 1
ATOM 826 C CA . VAL A 1 110 ? -4.770 12.215 16.805 1.00 86.69 110 VAL A CA 1
ATOM 827 C C . VAL A 1 110 ? -3.397 11.572 16.579 1.00 86.69 110 VAL A C 1
ATOM 829 O O . VAL A 1 110 ? -3.287 10.560 15.895 1.00 86.69 110 VAL A O 1
ATOM 832 N N . TYR A 1 111 ? -2.329 12.181 17.103 1.00 79.56 111 TYR A N 1
ATOM 833 C CA . TYR A 1 111 ? -0.977 11.592 17.148 1.00 79.56 111 TYR A CA 1
ATOM 834 C C . TYR A 1 111 ? -0.437 11.043 15.808 1.00 79.56 111 TYR A C 1
ATOM 836 O O . TYR A 1 111 ? 0.291 10.058 15.775 1.00 79.56 111 TYR A O 1
ATOM 844 N N . GLY A 1 112 ? -0.776 11.691 14.687 1.00 78.44 112 GLY A N 1
ATOM 845 C CA . GLY A 1 112 ? -0.330 11.289 13.345 1.00 78.44 112 GLY A CA 1
ATOM 846 C C . GLY A 1 112 ? -1.334 10.444 12.553 1.00 78.44 112 GLY A C 1
ATOM 847 O O . GLY A 1 112 ? -1.133 10.239 11.358 1.00 78.44 112 GLY A O 1
ATOM 848 N N . PHE A 1 113 ? -2.458 10.040 13.150 1.00 81.38 113 PHE A N 1
ATOM 849 C CA . PHE A 1 113 ? -3.554 9.335 12.473 1.00 81.38 113 PHE A CA 1
ATOM 850 C C . PHE A 1 113 ? -4.571 10.303 11.841 1.00 81.38 113 PHE A C 1
ATOM 852 O O . PHE A 1 113 ? -5.777 10.189 12.062 1.00 81.38 113 PHE A O 1
ATOM 859 N N . LYS A 1 114 ? -4.105 11.294 11.066 1.00 85.19 114 LYS A N 1
ATOM 860 C CA . LYS A 1 114 ? -4.976 12.295 10.424 1.00 85.19 114 LYS A C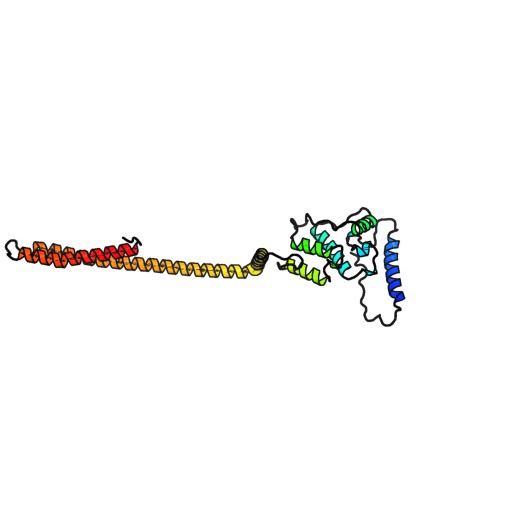A 1
ATOM 861 C C . LYS A 1 114 ? -4.732 12.371 8.907 1.00 85.19 114 LYS A C 1
ATOM 863 O O . LYS A 1 114 ? -3.726 12.947 8.497 1.00 85.19 114 LYS A O 1
ATOM 868 N N . PRO A 1 115 ? -5.651 11.853 8.066 1.00 87.00 115 PRO A N 1
ATOM 869 C CA . PRO A 1 115 ? -6.871 11.112 8.422 1.00 87.00 115 PRO A CA 1
ATOM 870 C C . PRO A 1 115 ? -6.570 9.724 9.015 1.00 87.00 115 PRO A C 1
ATOM 872 O O . PRO A 1 115 ? -5.491 9.176 8.795 1.00 87.00 115 PRO A O 1
ATOM 875 N N . ILE A 1 116 ? -7.535 9.145 9.742 1.00 90.00 116 ILE A N 1
ATOM 876 C CA . ILE A 1 116 ? -7.412 7.767 10.241 1.00 90.00 116 ILE A CA 1
ATOM 877 C C . ILE A 1 116 ? -7.369 6.824 9.028 1.00 90.00 116 ILE A C 1
ATOM 879 O O . ILE A 1 116 ? -8.255 6.915 8.169 1.00 90.00 116 ILE A O 1
ATOM 883 N N . PRO A 1 117 ? -6.380 5.916 8.938 1.00 90.62 117 PRO A N 1
ATOM 884 C CA . PRO A 1 117 ? -6.318 4.917 7.878 1.00 90.62 117 PRO A CA 1
ATOM 885 C C . PRO A 1 117 ? -7.599 4.079 7.819 1.00 90.62 117 PRO A C 1
ATOM 887 O O . PRO A 1 117 ? -8.100 3.619 8.847 1.00 90.62 117 PRO A O 1
ATOM 890 N N . ARG A 1 118 ? -8.127 3.871 6.606 1.00 91.12 118 ARG A N 1
ATOM 891 C CA . ARG A 1 118 ? -9.407 3.180 6.371 1.00 91.12 118 ARG A CA 1
ATOM 892 C C . ARG A 1 118 ? -9.432 1.796 7.020 1.00 91.12 118 ARG A C 1
ATOM 894 O O . ARG A 1 118 ? -10.439 1.403 7.596 1.00 91.12 118 ARG A O 1
ATOM 901 N N . GLU A 1 119 ? -8.324 1.076 6.920 1.00 93.00 119 GLU A N 1
ATOM 902 C CA . GLU A 1 119 ? -8.154 -0.272 7.445 1.00 93.00 119 GLU A CA 1
ATOM 903 C C . GLU A 1 119 ? -8.190 -0.295 8.975 1.00 93.00 119 GLU A C 1
ATOM 905 O O . GLU A 1 119 ? -8.951 -1.070 9.541 1.00 93.00 119 GLU A O 1
ATOM 910 N N . LEU A 1 120 ? -7.450 0.594 9.650 1.00 93.81 120 LEU A N 1
ATOM 911 C CA . LEU A 1 120 ? -7.481 0.696 11.116 1.00 93.81 120 LEU A CA 1
ATOM 912 C C . LEU A 1 120 ? -8.868 1.070 11.631 1.00 93.81 120 LEU A C 1
ATOM 914 O O . LEU A 1 120 ? -9.337 0.497 12.614 1.00 93.81 120 LEU A O 1
ATOM 918 N N . LYS A 1 121 ? -9.541 1.991 10.935 1.00 93.81 121 LYS A N 1
ATOM 919 C CA . LYS A 1 121 ? -10.930 2.340 11.225 1.00 93.81 121 LYS A CA 1
ATOM 920 C C . LYS A 1 121 ? -11.840 1.112 11.127 1.00 93.81 121 LYS A C 1
ATOM 922 O O . LYS A 1 121 ? -12.566 0.832 12.072 1.00 93.81 121 LYS A O 1
ATOM 927 N N . ALA A 1 122 ? -11.748 0.352 10.035 1.00 94.56 122 ALA A N 1
ATOM 928 C CA . ALA A 1 122 ? -12.563 -0.844 9.832 1.00 94.56 122 ALA A CA 1
ATOM 929 C C . ALA A 1 122 ? -12.274 -1.947 10.869 1.00 94.56 122 ALA A C 1
ATOM 931 O O . ALA A 1 122 ? -13.206 -2.604 11.331 1.00 94.56 122 ALA A O 1
ATOM 932 N N . ILE A 1 123 ? -11.008 -2.136 11.267 1.00 96.00 123 ILE A N 1
ATOM 933 C CA . ILE A 1 123 ? -10.633 -3.092 12.321 1.00 96.00 123 ILE A CA 1
ATOM 934 C C . ILE A 1 123 ? -11.279 -2.691 13.647 1.00 96.00 123 ILE A C 1
ATOM 936 O O . ILE A 1 123 ? -11.881 -3.535 14.310 1.00 96.00 123 ILE A O 1
ATOM 940 N N . CYS A 1 124 ? -11.177 -1.411 14.011 1.00 95.75 124 CYS A N 1
ATOM 941 C CA . CYS A 1 124 ? -11.755 -0.886 15.242 1.00 95.75 124 CYS A CA 1
ATOM 942 C C . CYS A 1 124 ? -13.284 -1.003 15.250 1.00 95.75 124 CYS A C 1
ATOM 944 O O . CYS A 1 124 ? -13.854 -1.502 16.217 1.00 95.75 124 CYS A O 1
ATOM 946 N N . GLU A 1 125 ? -13.947 -0.597 14.165 1.00 94.38 125 GLU A N 1
ATOM 947 C CA . GLU A 1 125 ? -15.407 -0.668 14.032 1.00 94.38 125 GLU A CA 1
ATOM 948 C C . GLU A 1 125 ? -15.915 -2.114 14.091 1.00 94.38 125 GLU A C 1
ATOM 950 O O . GLU A 1 125 ? -16.906 -2.382 14.768 1.00 94.38 125 GLU A O 1
ATOM 955 N N . LYS A 1 126 ? -15.212 -3.063 13.455 1.00 95.69 126 LYS A N 1
ATOM 956 C CA . LYS A 1 126 ? -15.557 -4.489 13.533 1.00 95.69 126 LYS A CA 1
ATOM 957 C C . LYS A 1 126 ? -15.365 -5.045 14.945 1.00 95.69 126 LYS A C 1
ATOM 959 O O . LYS A 1 126 ? -16.246 -5.735 15.446 1.00 95.69 126 LYS A O 1
ATOM 964 N N . ALA A 1 127 ? -14.247 -4.741 15.605 1.00 96.19 127 ALA A N 1
ATOM 965 C CA . ALA A 1 127 ? -13.999 -5.196 16.975 1.00 96.19 127 ALA A CA 1
ATOM 966 C C . ALA A 1 127 ? -15.046 -4.648 17.964 1.00 96.19 127 ALA A C 1
ATOM 968 O O . ALA A 1 127 ? -15.476 -5.367 18.862 1.00 96.19 127 ALA A O 1
ATOM 969 N N . MET A 1 128 ? -15.496 -3.407 17.759 1.00 95.25 128 MET A N 1
ATOM 970 C CA . MET A 1 128 ? -16.489 -2.723 18.592 1.00 95.25 128 MET A CA 1
ATOM 971 C C . MET A 1 128 ? -17.945 -2.897 18.130 1.00 95.25 128 MET A C 1
ATOM 973 O O . MET A 1 128 ? -18.830 -2.174 18.599 1.00 95.25 128 MET A O 1
ATOM 977 N N . ALA A 1 129 ? -18.233 -3.824 17.212 1.00 94.44 129 ALA A N 1
ATOM 978 C CA . ALA A 1 129 ? -19.606 -4.068 16.781 1.00 94.44 129 ALA A CA 1
ATOM 979 C C . ALA A 1 129 ? -20.486 -4.428 17.991 1.00 94.44 129 ALA A C 1
ATOM 981 O O . ALA A 1 129 ? -20.078 -5.198 18.857 1.00 94.44 129 ALA A O 1
ATOM 982 N N . ARG A 1 130 ? -21.700 -3.872 18.091 1.00 91.69 130 ARG A N 1
ATOM 983 C CA . ARG A 1 130 ? -22.547 -4.106 19.275 1.00 91.69 130 ARG A CA 1
ATOM 984 C C . ARG A 1 130 ? -22.957 -5.565 19.423 1.00 91.69 130 ARG A C 1
ATOM 986 O O . ARG A 1 130 ? -22.915 -6.086 20.530 1.00 91.69 130 ARG A O 1
ATOM 993 N N . ASP A 1 131 ? -23.324 -6.200 18.317 1.00 92.19 131 ASP A N 1
ATOM 994 C CA . ASP A 1 131 ? -23.611 -7.629 18.260 1.00 92.19 131 ASP A CA 1
ATOM 995 C C . ASP A 1 131 ? -22.293 -8.425 18.308 1.00 92.19 131 ASP A C 1
ATOM 997 O O . ASP A 1 131 ? -21.470 -8.265 17.397 1.00 92.19 131 ASP A O 1
ATOM 1001 N N . PRO A 1 132 ? -22.076 -9.293 19.318 1.00 92.69 132 PRO A N 1
ATOM 1002 C CA . PRO A 1 132 ? -20.898 -10.153 19.383 1.00 92.69 132 PRO A CA 1
ATOM 1003 C C . PRO A 1 132 ? -20.671 -10.976 18.108 1.00 92.69 132 PRO A C 1
ATOM 1005 O O . PRO A 1 132 ? -19.524 -11.223 17.745 1.00 92.69 132 PRO A O 1
ATOM 1008 N N . GLN A 1 133 ? -21.721 -11.372 17.380 1.00 93.62 133 GLN A N 1
ATOM 1009 C CA . GLN A 1 133 ? -21.582 -12.162 16.146 1.00 93.62 133 GLN A CA 1
ATOM 1010 C C . GLN A 1 133 ? -20.965 -11.388 14.976 1.00 93.62 133 GLN A C 1
ATOM 1012 O O . GLN A 1 133 ? -20.459 -12.000 14.038 1.00 93.62 133 GLN A O 1
ATOM 1017 N N . GLN A 1 134 ? -20.990 -10.055 15.024 1.00 93.62 134 GLN A N 1
ATOM 1018 C CA . GLN A 1 134 ? -20.388 -9.194 14.003 1.00 93.62 134 GLN A CA 1
ATOM 1019 C C . GLN A 1 134 ? -18.927 -8.842 14.316 1.00 93.62 134 GLN A C 1
ATOM 1021 O O . GLN A 1 134 ? -18.238 -8.259 13.473 1.00 93.62 134 GLN A O 1
ATOM 1026 N N . ARG A 1 135 ? -18.446 -9.203 15.512 1.00 95.31 135 ARG A N 1
ATOM 1027 C CA . ARG A 1 135 ? -17.058 -9.008 15.934 1.00 95.31 135 ARG A CA 1
ATOM 1028 C C . ARG A 1 135 ? -16.155 -10.088 15.344 1.00 95.31 135 ARG A C 1
ATOM 1030 O O . ARG A 1 135 ? -16.599 -11.039 14.704 1.00 95.31 135 ARG A O 1
ATOM 1037 N N . TYR A 1 136 ? -14.853 -9.935 15.560 1.00 96.25 136 TYR A N 1
ATOM 1038 C CA . TYR A 1 136 ? -13.929 -11.051 15.381 1.00 96.25 136 TYR A CA 1
ATOM 1039 C C . TYR A 1 136 ? -14.302 -12.184 16.329 1.00 96.25 136 TYR A C 1
ATOM 1041 O O . TYR A 1 136 ? -14.655 -11.927 17.482 1.00 96.25 136 TYR A O 1
ATOM 1049 N N . ALA A 1 137 ? -14.214 -13.425 15.852 1.00 94.75 137 ALA A N 1
ATOM 1050 C CA . ALA A 1 137 ? -14.576 -14.568 16.679 1.00 94.75 137 ALA A CA 1
ATOM 1051 C C . ALA A 1 137 ? -13.601 -14.726 17.849 1.00 94.75 137 ALA A C 1
ATOM 1053 O O . ALA A 1 137 ? -14.020 -15.103 18.932 1.00 94.75 137 ALA A O 1
ATOM 1054 N N . THR A 1 138 ? -12.326 -14.383 17.633 1.00 95.38 138 THR A N 1
ATOM 1055 C CA . THR A 1 138 ? -11.248 -14.506 18.619 1.00 95.38 138 THR A CA 1
ATOM 1056 C C . THR A 1 138 ? -10.338 -13.275 18.593 1.00 95.38 138 THR A C 1
ATOM 1058 O O . THR A 1 138 ? -10.183 -12.615 17.560 1.00 95.38 138 THR A O 1
ATOM 1061 N N . ALA A 1 139 ? -9.629 -13.001 19.693 1.00 93.50 139 ALA A N 1
ATOM 1062 C CA . ALA A 1 139 ? -8.592 -11.959 19.726 1.00 93.50 139 ALA A CA 1
ATOM 1063 C C . ALA A 1 139 ? -7.445 -12.225 18.728 1.00 93.50 139 ALA A C 1
ATOM 1065 O O . ALA A 1 139 ? -6.787 -11.300 18.245 1.00 93.50 139 ALA A O 1
ATOM 1066 N N . GLN A 1 140 ? -7.228 -13.498 18.388 1.00 95.50 140 GLN A N 1
ATOM 1067 C CA . GLN A 1 140 ? -6.244 -13.931 17.406 1.00 95.50 140 GLN A CA 1
ATOM 1068 C C . GLN A 1 140 ? -6.569 -13.411 15.998 1.00 95.50 140 GLN A C 1
ATOM 1070 O O . GLN A 1 140 ? -5.656 -13.012 15.275 1.00 95.50 140 GLN A O 1
ATOM 1075 N N . GLU A 1 141 ? -7.845 -13.369 15.614 1.00 95.62 141 GLU A N 1
ATOM 1076 C CA . GLU A 1 141 ? -8.271 -12.783 14.339 1.00 95.62 141 GLU A CA 1
ATOM 1077 C C . GLU A 1 141 ? -8.060 -11.265 14.312 1.00 95.62 141 GLU A C 1
ATOM 1079 O O . GLU A 1 141 ? -7.515 -10.749 13.336 1.00 95.62 141 GLU A O 1
ATOM 1084 N N . THR A 1 142 ? -8.390 -10.561 15.402 1.00 95.75 142 THR A N 1
ATOM 1085 C CA . THR A 1 142 ? -8.108 -9.120 15.538 1.00 95.75 142 THR A CA 1
ATOM 1086 C C . THR A 1 142 ? -6.614 -8.833 15.378 1.00 95.75 142 THR A C 1
ATOM 1088 O O . THR A 1 142 ? -6.222 -7.922 14.647 1.00 95.75 142 THR A O 1
ATOM 1091 N N . ARG A 1 143 ? -5.758 -9.642 16.021 1.00 96.12 143 ARG A N 1
ATOM 1092 C CA . ARG A 1 143 ? -4.297 -9.550 15.890 1.00 96.12 143 ARG A CA 1
ATOM 1093 C C . ARG A 1 143 ? -3.844 -9.740 14.445 1.00 96.12 143 ARG A C 1
ATOM 1095 O O . ARG A 1 143 ? -2.997 -8.981 13.985 1.00 96.12 143 ARG A O 1
ATOM 1102 N N . ASN A 1 144 ? -4.388 -10.736 13.745 1.00 96.06 144 ASN A N 1
ATOM 1103 C CA . ASN A 1 144 ? -4.009 -11.024 12.362 1.00 96.06 144 ASN A CA 1
ATOM 1104 C C . ASN A 1 144 ? -4.303 -9.836 11.440 1.00 96.06 144 ASN A C 1
ATOM 1106 O O . ASN A 1 144 ? -3.459 -9.486 10.621 1.00 96.06 144 ASN A O 1
ATOM 1110 N N . ASP A 1 145 ? -5.457 -9.190 11.602 1.00 96.31 145 ASP A N 1
ATOM 1111 C CA . ASP A 1 145 ? -5.823 -8.023 10.794 1.00 96.31 145 ASP A CA 1
ATOM 1112 C C . ASP A 1 145 ? -4.975 -6.784 11.137 1.00 96.31 145 ASP A C 1
ATOM 1114 O O . ASP A 1 145 ? -4.564 -6.049 10.236 1.00 96.31 145 ASP A O 1
ATOM 1118 N N . LEU A 1 146 ? -4.622 -6.582 12.412 1.00 95.88 146 LEU A N 1
ATOM 1119 C CA . LEU A 1 146 ? -3.669 -5.537 12.816 1.00 95.88 146 LEU A CA 1
ATOM 1120 C C . LEU A 1 146 ? -2.266 -5.786 12.251 1.00 95.88 146 LEU A C 1
ATOM 1122 O O . LEU A 1 146 ? -1.621 -4.860 11.761 1.00 95.88 146 LEU A O 1
ATOM 1126 N N . GLN A 1 147 ? -1.794 -7.031 12.287 1.00 95.75 147 GLN A N 1
ATOM 1127 C CA . GLN A 1 147 ? -0.509 -7.407 11.707 1.00 95.75 147 GLN A CA 1
ATOM 1128 C C . GLN A 1 147 ? -0.522 -7.236 10.185 1.00 95.75 147 GLN A C 1
ATOM 1130 O O . GLN A 1 147 ? 0.409 -6.657 9.629 1.00 95.75 147 GLN A O 1
ATOM 1135 N N . ALA A 1 148 ? -1.604 -7.649 9.520 1.00 93.31 148 ALA A N 1
ATOM 1136 C CA . ALA A 1 148 ? -1.797 -7.424 8.095 1.00 93.31 148 ALA A CA 1
ATOM 1137 C C . ALA A 1 148 ? -1.717 -5.930 7.756 1.00 93.31 148 ALA A C 1
ATOM 1139 O O . ALA A 1 148 ? -1.026 -5.556 6.812 1.00 93.31 148 ALA A O 1
ATOM 1140 N N . TYR A 1 149 ? -2.341 -5.064 8.557 1.00 93.12 149 TYR A N 1
ATOM 1141 C CA . TYR A 1 149 ? -2.217 -3.618 8.389 1.00 93.12 149 TYR A CA 1
ATOM 1142 C C . TYR A 1 149 ? -0.761 -3.128 8.520 1.00 93.12 149 TYR A C 1
ATOM 1144 O O . TYR A 1 149 ? -0.286 -2.393 7.652 1.00 93.12 149 TYR A O 1
ATOM 1152 N N . LEU A 1 150 ? -0.034 -3.557 9.559 1.00 92.06 150 LEU A N 1
ATOM 1153 C CA . LEU A 1 150 ? 1.368 -3.167 9.781 1.00 92.06 150 LEU A CA 1
ATOM 1154 C C . LEU A 1 150 ? 2.306 -3.638 8.659 1.00 92.06 150 LEU A C 1
ATOM 1156 O O . LEU A 1 150 ? 3.289 -2.968 8.349 1.00 92.06 150 LEU A O 1
ATOM 1160 N N . GLU A 1 151 ? 1.991 -4.769 8.033 1.00 91.00 151 GLU A N 1
ATOM 1161 C CA . GLU A 1 151 ? 2.760 -5.370 6.939 1.00 91.00 151 GLU A CA 1
ATOM 1162 C C . GLU A 1 151 ? 2.308 -4.901 5.540 1.00 91.00 151 GLU A C 1
ATOM 1164 O O . GLU A 1 151 ? 2.685 -5.506 4.527 1.00 91.00 151 GLU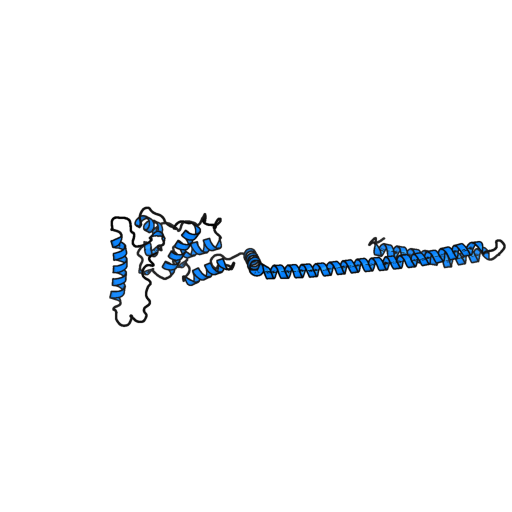 A O 1
ATOM 1169 N N . ASP A 1 152 ? 1.485 -3.845 5.453 1.00 88.38 152 ASP A N 1
ATOM 1170 C CA . ASP A 1 152 ? 0.876 -3.355 4.207 1.00 88.38 152 ASP A CA 1
ATOM 1171 C C . ASP A 1 152 ? 0.169 -4.494 3.419 1.00 88.38 152 ASP A C 1
ATOM 1173 O O . ASP A 1 152 ? 0.236 -4.570 2.188 1.00 88.38 152 ASP A O 1
ATOM 1177 N N . GLN A 1 153 ? -0.482 -5.430 4.116 1.00 88.56 153 GLN A N 1
ATOM 1178 C CA . GLN A 1 153 ? -1.314 -6.490 3.535 1.00 88.56 153 GLN A CA 1
ATOM 1179 C C . GLN A 1 153 ? -2.796 -6.085 3.468 1.00 88.56 153 GLN A C 1
ATOM 1181 O O . GLN A 1 153 ? -3.233 -5.149 4.147 1.00 88.56 153 GLN A O 1
ATOM 1186 N N . PRO A 1 154 ? -3.597 -6.768 2.630 1.00 88.25 154 PRO A N 1
ATOM 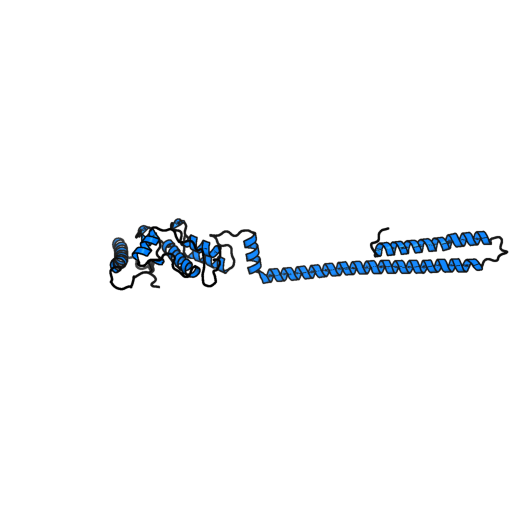1187 C CA . PRO A 1 154 ? -5.047 -6.635 2.667 1.00 88.25 154 PRO A CA 1
ATOM 1188 C C . PRO A 1 154 ? -5.601 -7.121 4.009 1.00 88.25 154 PRO A C 1
ATOM 1190 O O . PRO A 1 154 ? -5.247 -8.205 4.468 1.00 88.25 154 PRO A O 1
ATOM 1193 N N . VAL A 1 155 ? -6.491 -6.331 4.602 1.00 91.50 155 VAL A N 1
ATOM 1194 C CA . VAL A 1 155 ? -7.151 -6.634 5.878 1.00 91.50 155 VAL A CA 1
ATOM 1195 C C . VAL A 1 155 ? -8.483 -7.335 5.610 1.00 91.50 155 VAL A C 1
ATOM 1197 O O . VAL A 1 155 ? -9.202 -6.953 4.681 1.00 91.50 155 VAL A O 1
ATOM 1200 N N . SER A 1 156 ? -8.840 -8.351 6.403 1.00 89.94 156 SER A N 1
ATOM 1201 C CA . SER A 1 156 ? -10.032 -9.176 6.149 1.00 89.94 156 SER A CA 1
ATOM 1202 C C . SER A 1 156 ? -11.334 -8.370 6.201 1.00 89.94 156 SER A C 1
ATOM 1204 O O . SER A 1 156 ? -12.231 -8.569 5.381 1.00 89.94 156 SER A O 1
ATOM 1206 N N . CYS A 1 157 ? -11.422 -7.416 7.132 1.00 86.19 157 CYS A N 1
ATOM 1207 C CA . CYS A 1 157 ? -12.606 -6.586 7.338 1.00 86.19 157 CYS A CA 1
ATOM 1208 C C . CYS A 1 157 ? -12.757 -5.451 6.313 1.00 86.19 157 CYS A C 1
ATOM 1210 O O . CYS A 1 157 ? -13.808 -4.818 6.249 1.00 86.19 157 CYS A O 1
ATOM 1212 N N . CYS A 1 158 ? -11.718 -5.171 5.520 1.00 85.81 158 CYS A N 1
ATOM 1213 C CA . CYS A 1 158 ? -11.705 -4.082 4.551 1.00 85.81 158 CYS A CA 1
ATOM 1214 C C . CYS A 1 158 ? -11.026 -4.546 3.254 1.00 85.81 158 CYS A C 1
ATOM 1216 O O . CYS A 1 158 ? -9.819 -4.350 3.082 1.00 85.81 158 CYS A O 1
ATOM 1218 N N . PRO A 1 159 ? -11.771 -5.181 2.331 1.00 78.62 159 PRO A N 1
ATOM 1219 C CA . PRO A 1 159 ? -11.179 -5.718 1.119 1.00 78.62 159 PRO A CA 1
ATOM 1220 C C . PRO A 1 159 ? -10.618 -4.596 0.239 1.00 78.62 159 PRO A C 1
ATOM 1222 O O . PRO A 1 159 ? -11.325 -3.684 -0.190 1.00 78.62 159 PRO A O 1
ATOM 1225 N N . ASP A 1 160 ? -9.324 -4.693 -0.062 1.00 81.06 160 ASP A N 1
ATOM 1226 C CA . ASP A 1 160 ? -8.645 -3.758 -0.956 1.00 81.06 160 ASP A CA 1
ATOM 1227 C C . ASP A 1 160 ? -9.078 -3.935 -2.413 1.00 81.06 160 ASP A C 1
ATOM 1229 O O . ASP A 1 160 ? -9.217 -5.064 -2.902 1.00 81.06 160 ASP A O 1
ATOM 1233 N N . THR A 1 161 ? -9.165 -2.817 -3.139 1.00 84.94 161 THR A N 1
ATOM 1234 C CA . THR A 1 161 ? -9.299 -2.831 -4.601 1.00 84.94 161 THR A CA 1
ATOM 1235 C C . THR A 1 161 ? -8.010 -3.330 -5.264 1.00 84.94 161 THR A C 1
ATOM 1237 O O . THR A 1 161 ? -6.916 -3.226 -4.701 1.00 84.94 161 THR A O 1
ATOM 1240 N N . SER A 1 162 ? -8.096 -3.841 -6.496 1.00 82.12 162 SER A N 1
ATOM 1241 C CA . SER A 1 162 ? -6.932 -4.376 -7.228 1.00 82.12 162 SER A CA 1
ATOM 1242 C C . SER A 1 162 ? -5.785 -3.363 -7.369 1.00 82.12 162 SER A C 1
ATOM 1244 O O . SER A 1 162 ? -4.609 -3.730 -7.306 1.00 82.12 162 SER A O 1
ATOM 1246 N N . LEU A 1 163 ? -6.121 -2.075 -7.501 1.00 83.81 163 LEU A N 1
ATOM 1247 C CA . LEU A 1 163 ? -5.142 -0.991 -7.562 1.00 83.81 163 LEU A CA 1
ATOM 1248 C C . LEU A 1 163 ? -4.432 -0.790 -6.215 1.00 83.81 163 LEU A C 1
ATOM 1250 O O . LEU A 1 163 ? -3.205 -0.727 -6.175 1.00 83.81 163 LEU A O 1
ATOM 1254 N N . GLN A 1 164 ? -5.185 -0.753 -5.110 1.00 84.56 164 GLN A N 1
ATOM 1255 C CA . GLN A 1 164 ? -4.629 -0.619 -3.757 1.00 84.56 164 GLN A CA 1
ATOM 1256 C C . GLN A 1 164 ? -3.680 -1.775 -3.424 1.00 84.56 164 GLN A C 1
ATOM 1258 O O . GLN A 1 164 ? -2.579 -1.541 -2.925 1.00 84.56 164 GLN A O 1
ATOM 1263 N N . ARG A 1 165 ? -4.050 -3.008 -3.795 1.00 85.31 165 ARG A N 1
ATOM 1264 C CA . ARG A 1 165 ? -3.187 -4.191 -3.633 1.00 85.31 165 ARG A CA 1
ATOM 1265 C C . ARG A 1 165 ? -1.873 -4.058 -4.397 1.00 85.31 165 ARG A C 1
ATOM 1267 O O . ARG A 1 165 ? -0.816 -4.371 -3.857 1.00 85.31 165 ARG A O 1
ATOM 1274 N N . SER A 1 166 ? -1.933 -3.567 -5.636 1.00 84.94 166 SER A N 1
ATOM 1275 C CA . SER A 1 166 ? -0.745 -3.378 -6.478 1.00 84.94 166 SER A CA 1
ATOM 1276 C C . SER A 1 166 ? 0.188 -2.310 -5.900 1.00 84.94 166 SER A C 1
ATOM 1278 O O . SER A 1 166 ? 1.395 -2.526 -5.825 1.00 84.94 166 SER A O 1
ATOM 1280 N N . ILE A 1 167 ? -0.362 -1.192 -5.414 1.00 86.50 167 ILE A N 1
ATOM 1281 C CA . ILE A 1 167 ? 0.411 -0.124 -4.759 1.00 86.50 167 ILE A CA 1
ATOM 1282 C C . ILE A 1 167 ? 1.091 -0.642 -3.485 1.00 86.50 167 ILE A C 1
ATOM 1284 O O . ILE A 1 167 ? 2.294 -0.440 -3.311 1.00 86.50 167 ILE A O 1
ATOM 1288 N N . LYS A 1 168 ? 0.354 -1.353 -2.621 1.00 86.06 168 LYS A N 1
ATOM 1289 C CA . LYS A 1 168 ? 0.904 -1.976 -1.405 1.00 86.06 168 LYS A CA 1
ATOM 1290 C C . LYS A 1 168 ? 2.016 -2.976 -1.733 1.00 86.06 168 LYS A C 1
ATOM 1292 O O . LYS A 1 168 ? 3.079 -2.945 -1.113 1.00 86.06 168 LYS A O 1
ATOM 1297 N N . TRP A 1 169 ? 1.829 -3.800 -2.767 1.00 88.75 169 TRP A N 1
ATOM 1298 C CA . TRP A 1 169 ? 2.861 -4.721 -3.245 1.00 88.75 169 TRP A CA 1
ATOM 1299 C C . TRP A 1 169 ? 4.115 -3.981 -3.724 1.00 88.75 169 TRP A C 1
ATOM 1301 O O . TRP A 1 169 ? 5.217 -4.350 -3.329 1.00 88.75 169 TRP A O 1
ATOM 1311 N N . ILE A 1 170 ? 3.970 -2.902 -4.502 1.00 86.62 170 ILE A N 1
ATOM 1312 C CA . ILE A 1 170 ? 5.107 -2.081 -4.950 1.00 86.62 170 ILE A CA 1
ATOM 1313 C C . ILE A 1 170 ? 5.845 -1.470 -3.752 1.00 86.62 170 ILE A C 1
ATOM 1315 O O . ILE A 1 170 ? 7.075 -1.509 -3.715 1.00 86.62 170 ILE A O 1
ATOM 1319 N N . LYS A 1 171 ? 5.114 -0.938 -2.765 1.00 85.62 171 LYS A N 1
ATOM 1320 C CA . LYS A 1 171 ? 5.689 -0.336 -1.552 1.00 85.62 171 LYS A CA 1
ATOM 1321 C C . LYS A 1 171 ? 6.499 -1.361 -0.753 1.00 85.62 171 LYS A C 1
ATOM 1323 O O . LYS A 1 171 ? 7.656 -1.096 -0.430 1.00 85.62 171 LYS A O 1
ATOM 1328 N N . ARG A 1 172 ? 5.938 -2.554 -0.524 1.00 85.38 172 ARG A N 1
ATOM 1329 C CA . ARG A 1 172 ? 6.615 -3.667 0.164 1.00 85.38 172 ARG A CA 1
ATOM 1330 C C . ARG A 1 172 ? 7.820 -4.191 -0.619 1.00 85.38 172 ARG A C 1
ATOM 1332 O O . ARG A 1 172 ? 8.851 -4.522 -0.044 1.00 85.38 172 ARG A O 1
ATOM 1339 N N . ASN A 1 173 ? 7.710 -4.254 -1.942 1.00 88.12 173 ASN A N 1
ATOM 1340 C CA . ASN A 1 173 ? 8.719 -4.837 -2.818 1.00 88.12 173 ASN A CA 1
ATOM 1341 C C . ASN A 1 173 ? 9.585 -3.774 -3.515 1.00 88.12 173 ASN A C 1
ATOM 1343 O O . ASN A 1 173 ? 10.155 -4.064 -4.572 1.00 88.12 173 ASN A O 1
ATOM 1347 N N . ARG A 1 174 ? 9.736 -2.575 -2.922 1.00 86.06 174 ARG A N 1
ATOM 1348 C CA . ARG A 1 174 ? 10.404 -1.415 -3.544 1.00 86.06 174 ARG A CA 1
ATOM 1349 C C . ARG A 1 174 ? 11.746 -1.778 -4.170 1.00 86.06 174 ARG A C 1
ATOM 1351 O O . ARG A 1 174 ? 11.961 -1.450 -5.327 1.00 86.06 174 ARG A O 1
ATOM 1358 N N . HIS A 1 175 ? 12.598 -2.517 -3.459 1.00 86.75 175 HIS A N 1
ATOM 1359 C CA . HIS A 1 175 ? 13.915 -2.924 -3.963 1.00 86.75 175 HIS A CA 1
ATOM 1360 C C . HIS A 1 175 ? 13.846 -3.823 -5.205 1.00 86.75 175 HIS A C 1
ATOM 1362 O O . HIS A 1 175 ? 14.624 -3.646 -6.141 1.00 86.75 175 HIS A O 1
ATOM 1368 N N . ARG A 1 176 ? 12.897 -4.768 -5.244 1.00 90.38 176 ARG A N 1
ATOM 1369 C CA . ARG A 1 176 ? 12.705 -5.665 -6.396 1.00 90.38 176 ARG A CA 1
ATOM 1370 C C . ARG A 1 176 ? 12.163 -4.896 -7.595 1.00 90.38 176 ARG A C 1
ATOM 1372 O O . ARG A 1 176 ? 12.651 -5.084 -8.705 1.00 90.38 176 ARG A O 1
ATOM 1379 N N . VAL A 1 177 ? 11.204 -4.000 -7.358 1.00 90.94 177 VAL A N 1
ATOM 1380 C CA . VAL A 1 177 ? 10.629 -3.151 -8.407 1.00 90.94 177 VAL A CA 1
ATOM 1381 C C . VAL A 1 177 ? 11.695 -2.218 -8.975 1.00 90.94 177 VAL A C 1
ATOM 1383 O O . VAL A 1 177 ? 11.889 -2.205 -10.188 1.00 90.94 177 VAL A O 1
ATOM 1386 N N . THR A 1 178 ? 12.458 -1.518 -8.129 1.00 89.50 178 THR A N 1
ATOM 1387 C CA . THR A 1 178 ? 13.526 -0.622 -8.595 1.00 89.50 178 THR A CA 1
ATOM 1388 C C . THR A 1 178 ? 14.609 -1.375 -9.357 1.00 89.50 178 THR A C 1
ATOM 1390 O O . THR A 1 178 ? 15.005 -0.913 -10.418 1.00 89.50 178 THR A O 1
ATOM 1393 N N . ALA A 1 179 ? 15.039 -2.550 -8.882 1.00 91.62 179 ALA A N 1
ATOM 1394 C CA . ALA A 1 179 ? 16.041 -3.357 -9.581 1.00 91.62 179 ALA A CA 1
ATOM 1395 C C . ALA A 1 179 ? 15.541 -3.858 -10.947 1.00 91.62 179 ALA A C 1
ATOM 1397 O O . ALA A 1 179 ? 16.275 -3.828 -11.935 1.00 91.62 179 ALA A O 1
ATOM 1398 N N . SER A 1 180 ? 14.276 -4.285 -11.035 1.00 92.44 180 SER A N 1
ATOM 1399 C CA . SER A 1 180 ? 13.683 -4.688 -12.316 1.00 92.44 180 SER A CA 1
ATOM 1400 C C . SER A 1 180 ? 13.556 -3.511 -13.288 1.00 92.44 180 SER A C 1
ATOM 1402 O O . SER A 1 180 ? 13.865 -3.655 -14.468 1.00 92.44 180 SER A O 1
ATOM 1404 N N . ALA A 1 181 ? 13.184 -2.329 -12.786 1.00 92.88 181 ALA A N 1
ATOM 1405 C CA . ALA A 1 181 ? 13.034 -1.124 -13.591 1.00 92.88 181 ALA A CA 1
ATOM 1406 C C . ALA A 1 181 ? 14.383 -0.617 -14.121 1.00 92.88 181 ALA A C 1
ATOM 1408 O O . ALA A 1 181 ? 14.482 -0.278 -15.298 1.00 92.88 181 ALA A O 1
ATOM 1409 N N . THR A 1 182 ? 15.437 -0.615 -13.296 1.00 93.62 182 THR A N 1
ATOM 1410 C CA . THR A 1 182 ? 16.784 -0.236 -13.752 1.00 93.62 182 THR A CA 1
ATOM 1411 C C . THR A 1 182 ? 17.331 -1.223 -14.774 1.00 93.62 182 THR A C 1
ATOM 1413 O O . THR A 1 182 ? 17.906 -0.802 -15.774 1.00 93.62 182 THR A O 1
ATOM 1416 N N . THR A 1 183 ? 17.098 -2.523 -14.576 1.00 95.06 183 THR A N 1
ATOM 1417 C CA . THR A 1 183 ? 17.505 -3.559 -15.537 1.00 95.06 183 THR A CA 1
ATOM 1418 C C . THR A 1 183 ? 16.783 -3.380 -16.873 1.00 95.06 183 THR A C 1
ATOM 1420 O O . THR A 1 183 ? 17.421 -3.384 -17.923 1.00 95.06 183 THR A O 1
ATOM 1423 N N . ALA A 1 184 ? 15.468 -3.147 -16.850 1.00 95.69 184 ALA A N 1
ATOM 1424 C CA . ALA A 1 184 ? 14.690 -2.889 -18.060 1.00 95.69 184 ALA A CA 1
ATOM 1425 C C . ALA A 1 184 ? 15.150 -1.610 -18.781 1.00 95.69 184 ALA A C 1
ATOM 1427 O O . ALA A 1 184 ? 15.304 -1.618 -20.002 1.00 95.69 184 ALA A O 1
ATOM 1428 N N . ALA A 1 185 ? 15.433 -0.535 -18.039 1.00 96.25 185 ALA A N 1
ATOM 1429 C CA . ALA A 1 185 ? 15.952 0.709 -18.604 1.00 96.25 185 ALA A CA 1
ATOM 1430 C C . ALA A 1 185 ? 17.346 0.529 -19.228 1.00 96.25 185 ALA A C 1
ATOM 1432 O O . ALA A 1 185 ? 17.605 1.061 -20.306 1.00 96.25 185 ALA A O 1
ATOM 1433 N N . ALA A 1 186 ? 18.224 -0.255 -18.597 1.00 96.88 186 ALA A N 1
ATOM 1434 C CA . ALA A 1 186 ? 19.541 -0.573 -19.142 1.00 96.88 186 ALA A CA 1
ATOM 1435 C C . ALA A 1 186 ? 19.435 -1.383 -20.443 1.00 96.88 186 ALA A C 1
ATOM 1437 O O . ALA A 1 186 ? 20.101 -1.055 -21.422 1.00 96.88 186 ALA A O 1
ATOM 1438 N N . ILE A 1 187 ? 18.551 -2.387 -20.491 1.00 97.56 187 ILE A N 1
ATOM 1439 C CA . ILE A 1 187 ? 18.291 -3.166 -21.712 1.00 97.56 187 ILE A CA 1
ATOM 1440 C C . ILE A 1 187 ? 17.749 -2.256 -22.819 1.00 97.56 187 ILE A C 1
ATOM 1442 O O . ILE A 1 187 ? 18.241 -2.305 -23.944 1.00 97.56 187 ILE A O 1
ATOM 1446 N N . LEU A 1 188 ? 16.785 -1.387 -22.501 1.00 97.88 188 LEU A N 1
ATOM 1447 C CA . LEU A 1 188 ? 16.235 -0.427 -23.458 1.00 97.88 188 LEU A CA 1
ATOM 1448 C C . LEU A 1 188 ? 17.329 0.499 -24.010 1.00 97.88 188 LEU A C 1
ATOM 1450 O O . LEU A 1 188 ? 17.402 0.708 -25.218 1.00 97.88 188 LEU A O 1
ATOM 1454 N N . ALA A 1 189 ? 18.208 1.012 -23.146 1.00 97.50 189 ALA A N 1
ATOM 1455 C CA . ALA A 1 189 ? 19.325 1.853 -23.559 1.00 97.50 189 ALA A CA 1
ATOM 1456 C C . ALA A 1 189 ? 20.282 1.105 -24.500 1.00 97.50 189 ALA A C 1
ATOM 1458 O O . ALA A 1 189 ? 20.669 1.654 -25.529 1.00 97.50 189 ALA A O 1
ATOM 1459 N N . VAL A 1 190 ? 20.610 -0.158 -24.207 1.00 98.12 190 VAL A N 1
ATOM 1460 C CA . VAL A 1 190 ? 21.443 -0.997 -25.087 1.00 98.12 190 VAL A CA 1
ATOM 1461 C C . VAL A 1 190 ? 20.774 -1.211 -26.445 1.00 98.12 190 VAL A C 1
ATOM 1463 O O . VAL A 1 190 ? 21.436 -1.068 -27.471 1.00 98.12 190 VAL A O 1
ATOM 1466 N N . VAL A 1 191 ? 19.468 -1.492 -26.476 1.00 97.94 191 VAL A N 1
ATOM 1467 C CA . VAL A 1 191 ? 18.712 -1.662 -27.730 1.00 97.94 191 VAL A CA 1
ATOM 1468 C C . VAL A 1 191 ? 18.707 -0.370 -28.548 1.00 97.94 191 VAL A C 1
ATOM 1470 O O . VAL A 1 191 ? 18.952 -0.411 -29.753 1.00 97.94 191 VAL A O 1
ATOM 1473 N N . LEU A 1 192 ? 18.486 0.780 -27.908 1.00 97.81 192 LEU A N 1
ATOM 1474 C CA . LEU A 1 192 ? 18.504 2.081 -28.578 1.00 97.81 192 LEU A CA 1
ATOM 1475 C C . LEU A 1 192 ? 19.897 2.435 -29.109 1.00 97.81 192 LEU A C 1
ATOM 1477 O O . LEU A 1 192 ? 20.008 2.914 -30.236 1.00 97.81 192 LEU A O 1
ATOM 1481 N N . LEU A 1 193 ? 20.956 2.159 -28.343 1.00 97.94 193 LEU A N 1
ATOM 1482 C CA . LEU A 1 193 ? 22.339 2.360 -28.780 1.00 97.94 193 LEU A CA 1
ATOM 1483 C C . LEU A 1 193 ? 22.706 1.436 -29.944 1.00 97.94 193 LEU A C 1
ATOM 1485 O O . LEU A 1 193 ? 23.326 1.891 -30.903 1.00 97.94 193 LEU A O 1
ATOM 1489 N N . ALA A 1 194 ? 22.291 0.168 -29.901 1.00 97.25 194 ALA A N 1
ATOM 1490 C CA . ALA A 1 194 ? 22.510 -0.783 -30.987 1.00 97.25 194 ALA A CA 1
ATOM 1491 C C . ALA A 1 194 ? 21.759 -0.366 -32.259 1.00 97.25 194 ALA A C 1
ATOM 1493 O O . ALA A 1 194 ? 22.340 -0.360 -33.344 1.00 97.25 194 ALA A O 1
ATOM 1494 N N . TRP A 1 195 ? 20.494 0.045 -32.131 1.00 96.81 195 TRP A N 1
ATOM 1495 C CA . TRP A 1 195 ? 19.702 0.567 -33.244 1.00 96.81 195 TRP A CA 1
ATOM 1496 C C . TRP A 1 195 ? 20.322 1.836 -33.839 1.00 96.81 195 TRP A C 1
ATOM 1498 O O . TRP A 1 195 ? 20.471 1.939 -35.058 1.00 96.81 195 TRP A O 1
ATOM 1508 N N . PHE A 1 196 ? 20.741 2.778 -32.990 1.00 96.69 196 PHE A N 1
ATOM 1509 C CA . PHE A 1 196 ? 21.388 4.013 -33.424 1.00 96.69 196 PHE A CA 1
ATOM 1510 C C . PHE A 1 196 ? 22.726 3.735 -34.115 1.00 96.69 196 PHE A C 1
ATOM 1512 O O . PHE A 1 196 ? 22.971 4.248 -35.206 1.00 96.69 196 PHE A O 1
ATOM 1519 N N . GLY A 1 197 ? 23.560 2.871 -33.530 1.00 95.81 197 GLY A N 1
ATOM 1520 C CA . GLY A 1 197 ? 24.827 2.438 -34.116 1.00 95.81 197 GLY A CA 1
ATOM 1521 C C . GLY A 1 197 ? 24.635 1.741 -35.463 1.00 95.81 197 GLY A C 1
ATOM 1522 O O . GLY A 1 197 ? 25.335 2.060 -36.421 1.00 95.81 197 GLY A O 1
ATOM 1523 N N . TYR A 1 198 ? 23.636 0.862 -35.578 1.00 95.75 198 TYR A N 1
ATOM 1524 C CA . TYR A 1 198 ? 23.272 0.223 -36.844 1.00 95.75 198 TYR A CA 1
ATOM 1525 C C . TYR A 1 198 ? 22.833 1.249 -37.895 1.00 95.75 198 TYR A C 1
ATOM 1527 O O . TYR A 1 198 ? 23.301 1.200 -39.034 1.00 95.75 198 TYR A O 1
ATOM 1535 N N . LYS A 1 199 ? 21.988 2.217 -37.514 1.00 92.19 199 LYS A N 1
ATOM 1536 C CA . LYS A 1 199 ? 21.547 3.290 -38.415 1.00 92.19 199 LYS A CA 1
ATOM 1537 C C . LYS A 1 199 ? 22.734 4.125 -38.903 1.00 92.19 199 LYS A C 1
ATOM 1539 O O . LYS A 1 199 ? 22.868 4.327 -40.107 1.00 92.19 199 LYS A O 1
ATOM 1544 N N . GLN A 1 200 ? 23.629 4.538 -38.004 1.00 92.50 200 GLN A N 1
ATOM 1545 C CA . GLN A 1 200 ? 24.844 5.289 -38.350 1.00 92.50 200 GLN A CA 1
ATOM 1546 C C . GLN A 1 200 ? 25.773 4.492 -39.273 1.00 92.50 200 GLN A C 1
ATOM 1548 O O . GLN A 1 200 ? 26.237 5.013 -40.286 1.00 92.50 200 GLN A O 1
ATOM 1553 N N . TYR A 1 201 ? 25.993 3.208 -38.979 1.00 94.44 201 TYR A N 1
ATOM 1554 C CA . TYR A 1 201 ? 26.802 2.325 -39.820 1.00 94.44 201 TYR A CA 1
ATOM 1555 C C . TYR A 1 201 ? 26.235 2.204 -41.240 1.00 94.44 201 TYR A C 1
ATOM 1557 O O . TYR A 1 201 ? 26.972 2.338 -42.217 1.00 94.44 201 TYR A O 1
ATOM 1565 N N . ARG A 1 202 ? 24.915 2.010 -41.367 1.00 91.50 202 ARG A N 1
ATOM 1566 C CA . ARG A 1 202 ? 24.230 1.933 -42.666 1.00 91.50 202 ARG A CA 1
ATOM 1567 C C . ARG A 1 202 ? 24.355 3.227 -43.466 1.00 91.50 202 ARG A C 1
ATOM 1569 O O . ARG A 1 202 ? 24.637 3.164 -44.660 1.00 91.50 202 ARG A O 1
ATOM 1576 N N . VAL A 1 203 ? 24.197 4.381 -42.818 1.00 90.94 203 VAL A N 1
ATOM 1577 C CA . VAL A 1 203 ? 24.372 5.694 -43.460 1.00 90.94 203 VAL A CA 1
ATOM 1578 C C . VAL A 1 203 ? 25.812 5.874 -43.945 1.00 90.94 203 VAL A C 1
ATOM 1580 O O . VAL A 1 203 ? 26.022 6.223 -45.105 1.00 90.94 203 VAL A O 1
ATOM 1583 N N . HIS A 1 204 ? 26.810 5.566 -43.109 1.00 92.00 204 HIS A N 1
ATOM 1584 C CA . HIS A 1 204 ? 28.221 5.659 -43.498 1.00 92.00 204 HIS A CA 1
ATOM 1585 C C . HIS A 1 204 ? 28.576 4.750 -44.678 1.00 92.00 204 HIS A C 1
ATOM 1587 O O . HIS A 1 204 ? 29.287 5.190 -45.583 1.00 92.00 204 HIS A O 1
ATOM 1593 N N . GLN A 1 205 ? 28.067 3.515 -44.708 1.00 92.06 205 GLN A N 1
ATOM 1594 C CA . GLN A 1 205 ? 28.286 2.612 -45.841 1.00 92.06 205 GLN A CA 1
ATOM 1595 C C . GLN A 1 205 ? 27.704 3.163 -47.147 1.00 92.06 205 GLN A C 1
ATOM 1597 O O . GLN A 1 205 ? 28.377 3.134 -48.175 1.00 92.06 205 GLN A O 1
ATOM 1602 N N . LEU A 1 206 ? 26.473 3.681 -47.111 1.00 91.81 206 LEU A N 1
ATOM 1603 C CA . LEU A 1 206 ? 25.809 4.226 -48.296 1.00 91.81 206 LEU A CA 1
ATOM 1604 C C . LEU A 1 206 ? 26.502 5.488 -48.816 1.00 91.81 206 LEU A C 1
ATOM 1606 O O . LEU A 1 206 ? 26.719 5.614 -50.019 1.00 91.81 206 LEU A O 1
ATOM 1610 N N . LEU A 1 207 ? 26.901 6.394 -47.919 1.00 90.44 207 LEU A N 1
ATOM 1611 C CA . LEU A 1 207 ? 27.644 7.597 -48.297 1.00 90.44 207 LEU A CA 1
ATOM 1612 C C . LEU A 1 207 ? 29.033 7.258 -48.853 1.00 90.44 207 LEU A C 1
ATOM 1614 O O . LEU A 1 207 ? 29.451 7.860 -49.840 1.00 90.44 207 LEU A O 1
ATOM 1618 N N . GLY A 1 208 ? 29.727 6.275 -48.270 1.00 90.88 208 GLY A N 1
ATOM 1619 C CA . GLY A 1 208 ? 31.003 5.783 -48.794 1.00 90.88 208 GLY A CA 1
ATOM 1620 C C . GLY A 1 208 ? 30.861 5.201 -50.202 1.00 90.88 208 GLY A C 1
ATOM 1621 O O . GLY A 1 208 ? 31.617 5.567 -51.101 1.00 90.88 208 GLY A O 1
ATOM 1622 N N . TYR A 1 209 ? 29.838 4.369 -50.421 1.00 92.06 209 TYR A N 1
ATOM 1623 C CA . TYR A 1 209 ? 29.515 3.828 -51.743 1.00 92.06 209 TYR A CA 1
ATOM 1624 C C . TYR A 1 209 ? 29.197 4.941 -52.758 1.00 92.06 209 TYR A C 1
ATOM 1626 O O . TYR A 1 209 ? 29.763 4.964 -53.854 1.00 92.06 209 TYR A O 1
ATOM 1634 N N . ALA A 1 210 ? 28.376 5.922 -52.373 1.00 89.25 210 ALA A N 1
ATOM 1635 C CA . ALA A 1 210 ? 28.045 7.063 -53.224 1.00 89.25 210 ALA A CA 1
ATOM 1636 C C . ALA A 1 210 ? 29.289 7.878 -53.617 1.00 89.25 210 ALA A C 1
ATOM 1638 O O . ALA A 1 210 ? 29.448 8.250 -54.780 1.00 89.25 210 ALA A O 1
ATOM 1639 N N . GLN A 1 211 ? 30.208 8.116 -52.675 1.00 91.31 211 GLN A N 1
ATOM 1640 C CA . GLN A 1 211 ? 31.473 8.802 -52.953 1.00 91.31 211 GLN A CA 1
ATOM 1641 C C . GLN A 1 211 ? 32.350 8.021 -53.935 1.00 91.31 211 GLN A C 1
ATOM 1643 O O . GLN A 1 211 ? 32.929 8.626 -54.841 1.00 91.31 211 GLN A O 1
ATOM 1648 N N . THR A 1 212 ? 32.436 6.694 -53.792 1.00 91.44 212 THR A N 1
ATOM 1649 C CA . THR A 1 212 ? 33.205 5.863 -54.730 1.00 91.44 212 THR A CA 1
ATOM 1650 C C . THR A 1 212 ? 32.620 5.902 -56.138 1.00 91.44 212 THR A C 1
ATOM 1652 O O . THR A 1 212 ? 33.358 6.161 -57.087 1.00 91.44 212 THR A O 1
ATOM 1655 N N . GLU A 1 213 ? 31.300 5.757 -56.283 1.00 89.50 213 GLU A N 1
ATOM 1656 C CA . GLU A 1 213 ? 30.625 5.846 -57.584 1.00 89.50 213 GLU A CA 1
ATOM 1657 C C . GLU A 1 213 ? 30.798 7.241 -58.207 1.00 89.50 213 GLU A C 1
ATOM 1659 O O . GLU A 1 213 ? 31.117 7.357 -59.391 1.00 89.50 213 GLU A O 1
ATOM 1664 N N . MET A 1 214 ? 30.714 8.310 -57.406 1.00 87.25 214 MET A N 1
ATOM 1665 C CA . MET A 1 214 ? 30.975 9.675 -57.874 1.00 87.25 214 MET A CA 1
ATOM 1666 C C . MET A 1 214 ? 32.429 9.864 -58.340 1.00 87.25 214 MET A C 1
ATOM 1668 O O . MET A 1 214 ? 32.673 10.561 -59.328 1.00 87.25 214 MET A O 1
ATOM 1672 N N . SER A 1 215 ? 33.395 9.245 -57.654 1.00 91.12 215 SER A N 1
ATOM 1673 C CA . SER A 1 215 ? 34.811 9.267 -58.042 1.00 91.12 215 SER A CA 1
ATOM 1674 C C . SER A 1 215 ? 35.038 8.560 -59.383 1.00 91.12 215 SER A C 1
ATOM 1676 O O . SER A 1 215 ? 35.658 9.133 -60.283 1.00 91.12 215 SER A O 1
ATOM 1678 N N . TYR A 1 216 ? 34.452 7.371 -59.570 1.00 88.44 216 TYR A N 1
ATOM 1679 C CA . TYR A 1 216 ? 34.485 6.662 -60.854 1.00 88.44 216 TYR A CA 1
ATOM 1680 C C . TYR A 1 216 ? 33.830 7.477 -61.971 1.00 88.44 216 TYR A C 1
ATOM 1682 O O . TYR A 1 216 ? 34.414 7.621 -63.045 1.00 88.44 216 TYR A O 1
ATOM 1690 N N . GLY A 1 217 ? 32.665 8.075 -61.706 1.00 87.25 217 GLY A N 1
ATOM 1691 C CA . GLY A 1 217 ? 31.986 8.961 -62.650 1.00 87.25 217 GLY A CA 1
ATOM 1692 C C . GLY A 1 217 ? 32.880 10.119 -63.106 1.00 87.25 217 GLY A C 1
ATOM 1693 O O . GLY A 1 217 ? 33.039 10.340 -64.307 1.00 87.25 217 GLY A O 1
ATOM 1694 N N . LYS A 1 218 ? 33.536 10.822 -62.173 1.00 87.94 218 LYS A N 1
ATOM 1695 C CA . LYS A 1 218 ? 34.502 11.884 -62.514 1.00 87.94 218 LYS A CA 1
ATOM 1696 C C . LYS A 1 218 ? 35.635 11.371 -63.408 1.00 87.94 218 LYS A C 1
ATOM 1698 O O . LYS A 1 218 ? 36.003 12.058 -64.356 1.00 87.94 218 LYS A O 1
ATOM 1703 N N . GLY A 1 219 ? 36.142 10.165 -63.147 1.00 88.75 219 GLY A N 1
ATOM 1704 C CA . GLY A 1 219 ? 37.153 9.516 -63.987 1.00 88.75 219 GLY A CA 1
ATOM 1705 C C . GLY A 1 219 ? 36.686 9.303 -65.431 1.00 88.75 219 GLY A C 1
ATOM 1706 O O . GLY A 1 219 ? 37.397 9.683 -66.362 1.00 88.75 219 GLY A O 1
ATOM 1707 N N . TYR A 1 220 ? 35.474 8.773 -65.628 1.00 84.88 220 TYR A N 1
ATOM 1708 C CA . TYR A 1 220 ? 34.885 8.604 -66.964 1.00 84.88 220 TYR A CA 1
ATOM 1709 C C . TYR A 1 220 ? 34.674 9.938 -67.684 1.00 84.88 220 TYR A C 1
ATOM 1711 O O . TYR A 1 220 ? 34.957 10.045 -68.878 1.00 84.88 220 TYR A O 1
ATOM 1719 N N . TYR A 1 221 ? 34.229 10.968 -66.962 1.00 84.31 221 TYR A N 1
ATOM 1720 C CA . TYR A 1 221 ? 34.051 12.305 -67.522 1.00 84.31 221 TYR A CA 1
ATOM 1721 C C . TYR A 1 221 ? 35.377 12.930 -67.979 1.00 84.31 221 TYR A C 1
ATOM 1723 O O . TYR A 1 221 ? 35.464 13.435 -69.098 1.00 84.31 221 TYR A O 1
ATOM 1731 N N . GLU A 1 222 ? 36.425 12.867 -67.155 1.00 87.56 222 GLU A N 1
ATOM 1732 C CA . GLU A 1 222 ? 37.750 13.380 -67.527 1.00 87.56 222 GLU A CA 1
ATOM 1733 C C . GLU A 1 222 ? 38.364 12.581 -68.685 1.00 87.56 222 GLU A C 1
ATOM 1735 O O . GLU A 1 222 ? 38.946 13.166 -69.599 1.00 87.56 222 GLU A O 1
ATOM 1740 N N . ALA A 1 223 ? 38.189 11.255 -68.713 1.00 84.81 223 ALA A N 1
ATOM 1741 C CA . ALA A 1 223 ? 38.614 10.423 -69.840 1.00 84.81 223 ALA A CA 1
ATOM 1742 C C . ALA A 1 223 ? 37.905 10.828 -71.143 1.00 84.81 223 ALA A C 1
ATOM 1744 O O . ALA A 1 223 ? 38.560 11.012 -72.172 1.00 84.81 223 ALA A O 1
ATOM 1745 N N . TYR A 1 224 ? 36.587 11.045 -71.084 1.00 80.62 224 TYR A N 1
ATOM 1746 C CA . TYR A 1 224 ? 35.799 11.538 -72.212 1.00 80.62 224 TYR A CA 1
ATOM 1747 C C . TYR A 1 224 ? 36.296 12.911 -72.676 1.00 80.62 224 TYR A C 1
ATOM 1749 O O . TYR A 1 224 ? 36.646 13.084 -73.845 1.00 80.62 224 TYR A O 1
ATOM 1757 N N . LYS A 1 225 ? 36.432 13.871 -71.757 1.00 82.44 225 LYS A N 1
ATOM 1758 C CA . LYS A 1 225 ? 36.913 15.227 -72.052 1.00 82.44 225 LYS A CA 1
ATOM 1759 C C . LYS A 1 225 ? 38.303 15.228 -72.697 1.00 82.44 225 LYS A C 1
ATOM 1761 O O . LYS A 1 225 ? 38.522 15.949 -73.666 1.00 82.44 225 LYS A O 1
ATOM 1766 N N . ASN A 1 226 ? 39.219 14.395 -72.203 1.00 84.56 226 ASN A N 1
ATOM 1767 C CA . ASN A 1 226 ? 40.584 14.277 -72.723 1.00 84.56 226 ASN A CA 1
ATOM 1768 C C . ASN A 1 226 ? 40.674 13.514 -74.056 1.00 84.56 226 ASN A C 1
ATOM 1770 O O . ASN A 1 226 ? 41.697 13.606 -74.739 1.00 84.56 226 ASN A O 1
ATOM 1774 N N . SER A 1 227 ? 39.632 12.766 -74.434 1.00 74.88 227 SER A N 1
ATOM 1775 C CA . SER A 1 227 ? 39.550 12.101 -75.740 1.00 74.88 227 SER A CA 1
ATOM 1776 C C . SER A 1 227 ? 39.168 13.068 -76.869 1.00 74.88 227 SER A C 1
ATOM 1778 O O . SER A 1 227 ? 39.695 12.942 -77.970 1.00 74.88 227 SER A O 1
ATOM 1780 N N . LEU A 1 228 ? 38.352 14.093 -76.584 1.00 70.38 228 LEU A N 1
ATOM 1781 C CA . LEU A 1 228 ? 37.836 15.056 -77.569 1.00 70.38 228 LEU A CA 1
ATOM 1782 C C . LEU A 1 228 ? 38.909 15.831 -78.372 1.00 70.38 228 LEU A C 1
ATOM 1784 O O . LEU A 1 228 ? 38.762 15.919 -79.590 1.00 70.38 228 LEU A O 1
ATOM 1788 N N . PRO A 1 229 ? 39.984 16.390 -77.773 1.00 70.75 229 PRO A N 1
ATOM 1789 C CA . PRO A 1 229 ? 40.989 17.163 -78.515 1.00 70.75 229 PRO A CA 1
ATOM 1790 C C . PRO A 1 229 ? 42.014 16.305 -79.276 1.00 70.75 229 PRO A C 1
ATOM 1792 O O . PRO A 1 229 ? 42.805 16.853 -80.038 1.00 70.75 229 PRO A O 1
ATOM 1795 N N . LYS A 1 230 ? 42.032 14.978 -79.079 1.00 67.88 230 LYS A N 1
ATOM 1796 C CA . LYS A 1 230 ? 42.971 14.065 -79.762 1.00 67.88 230 LYS A CA 1
ATOM 1797 C C . LYS A 1 230 ? 42.520 13.676 -81.173 1.00 67.88 230 LYS A C 1
ATOM 1799 O O . LYS A 1 230 ? 43.276 13.028 -81.889 1.00 67.88 230 LYS A O 1
ATOM 1804 N N . 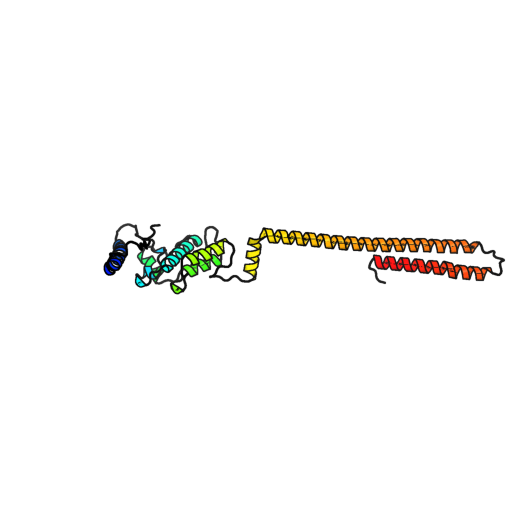LEU A 1 231 ? 41.309 14.061 -81.571 1.00 66.62 231 LEU A N 1
ATOM 1805 C CA . LEU A 1 231 ? 40.795 13.831 -82.915 1.00 66.62 231 LEU A CA 1
ATOM 1806 C C . LEU A 1 231 ? 41.234 14.967 -83.846 1.00 66.62 231 LEU A C 1
ATOM 1808 O O . LEU A 1 231 ? 40.863 16.123 -83.638 1.00 66.62 231 LEU A O 1
ATOM 1812 N N . SER A 1 232 ? 42.017 14.631 -84.876 1.00 67.81 232 SER A N 1
ATOM 1813 C CA . SER A 1 232 ? 42.428 15.581 -85.916 1.00 67.81 232 SER A CA 1
ATOM 1814 C C . SER A 1 232 ? 41.207 16.169 -86.634 1.00 67.81 232 SER A C 1
ATOM 1816 O O . SER A 1 232 ? 40.201 15.485 -86.833 1.00 67.81 232 SER A O 1
ATOM 1818 N N . ALA A 1 233 ? 41.280 17.442 -87.034 1.00 72.06 233 ALA A N 1
ATOM 1819 C CA . ALA A 1 233 ? 40.209 18.094 -87.789 1.00 72.06 233 ALA A CA 1
ATOM 1820 C C . ALA A 1 233 ? 39.988 17.472 -89.178 1.00 72.06 233 ALA A C 1
ATOM 1822 O O . ALA A 1 233 ? 38.861 17.504 -89.664 1.00 72.06 233 ALA A O 1
ATOM 1823 N N . ASP A 1 234 ? 41.026 16.848 -89.740 1.00 77.69 234 ASP A N 1
ATOM 1824 C CA . ASP A 1 234 ? 41.031 16.288 -91.096 1.00 77.69 234 ASP A CA 1
ATOM 1825 C C . ASP A 1 234 ? 40.714 14.777 -91.152 1.00 77.69 234 ASP A C 1
ATOM 1827 O O . ASP A 1 234 ? 40.784 14.171 -92.220 1.00 77.69 234 ASP A O 1
ATOM 1831 N N . ASP A 1 235 ? 40.375 14.137 -90.023 1.00 76.44 235 ASP A N 1
ATOM 1832 C CA . ASP A 1 235 ? 40.056 12.702 -89.987 1.00 76.44 235 ASP A CA 1
ATOM 1833 C C . ASP A 1 235 ? 38.593 12.432 -90.419 1.00 76.44 235 ASP A C 1
ATOM 1835 O O . ASP A 1 235 ? 37.662 12.887 -89.738 1.00 76.44 235 ASP A O 1
ATOM 1839 N N . PRO A 1 236 ? 38.346 11.659 -91.500 1.00 78.62 236 PRO A N 1
ATOM 1840 C CA . PRO A 1 236 ? 36.994 11.336 -91.967 1.00 78.62 236 PRO A CA 1
ATOM 1841 C C . PRO A 1 236 ? 36.154 10.532 -90.957 1.00 78.62 236 PRO A C 1
ATOM 1843 O O . PRO A 1 236 ? 34.926 10.545 -91.051 1.00 78.62 236 PRO A O 1
ATOM 1846 N N . TYR A 1 237 ? 36.769 9.869 -89.969 1.00 78.19 237 TYR A N 1
ATOM 1847 C CA . TYR A 1 237 ? 36.072 9.073 -88.945 1.00 78.19 237 TYR A CA 1
ATOM 1848 C C . TYR A 1 237 ? 35.835 9.820 -87.625 1.00 78.19 237 TYR A C 1
ATOM 1850 O O . TYR A 1 237 ? 35.311 9.248 -86.659 1.00 78.19 237 TYR A O 1
ATOM 1858 N N . ARG A 1 238 ? 36.170 11.114 -87.559 1.00 78.62 238 ARG A N 1
ATOM 1859 C CA . ARG A 1 238 ? 36.071 11.916 -86.332 1.00 78.62 238 ARG A CA 1
ATOM 1860 C C . ARG A 1 238 ? 34.676 11.901 -85.704 1.00 78.62 238 ARG A C 1
ATOM 1862 O O . ARG A 1 238 ? 34.547 11.700 -84.498 1.00 78.62 238 ARG A O 1
ATOM 1869 N N . LEU A 1 239 ? 33.629 12.109 -86.504 1.00 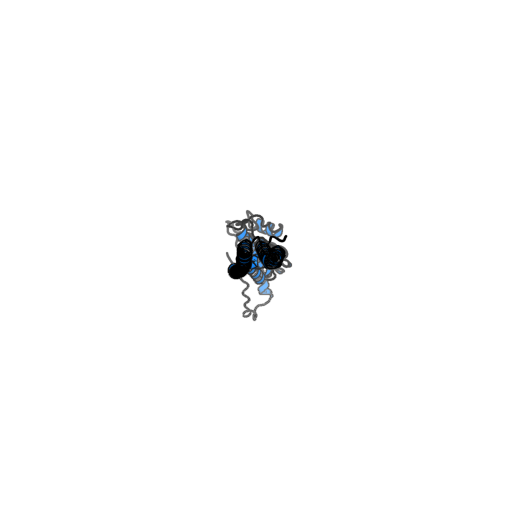77.81 239 LEU A N 1
ATOM 1870 C CA . LEU A 1 239 ? 32.250 12.173 -86.003 1.00 77.81 239 LEU A CA 1
ATOM 1871 C C . LEU A 1 239 ? 31.795 10.831 -85.417 1.00 77.81 239 LEU A C 1
ATOM 1873 O O . LEU A 1 239 ? 31.151 10.801 -84.369 1.00 77.81 239 LEU A O 1
ATOM 1877 N N . THR A 1 240 ? 32.176 9.719 -86.051 1.00 80.62 240 THR A N 1
ATOM 1878 C CA . THR A 1 240 ? 31.844 8.371 -85.573 1.00 80.62 240 THR A CA 1
ATOM 1879 C C . THR A 1 240 ? 32.596 8.014 -84.296 1.00 80.62 240 THR A C 1
ATOM 1881 O O . THR A 1 240 ? 31.992 7.475 -83.371 1.00 80.62 240 THR A O 1
ATOM 1884 N N . MET A 1 241 ? 33.881 8.371 -84.193 1.00 76.00 241 MET A N 1
ATOM 1885 C CA . MET A 1 241 ? 34.662 8.145 -82.973 1.00 76.00 241 MET A CA 1
ATOM 1886 C C . MET A 1 241 ? 34.177 9.016 -81.809 1.00 76.00 241 MET A C 1
ATOM 1888 O O . MET A 1 241 ? 34.110 8.542 -80.678 1.00 76.00 241 MET A O 1
ATOM 1892 N N . GLN A 1 242 ? 33.776 10.264 -82.073 1.00 76.56 242 GLN A N 1
ATOM 1893 C CA . GLN A 1 242 ? 33.193 11.139 -81.055 1.00 76.56 242 GLN A CA 1
ATOM 1894 C C . GLN A 1 242 ? 31.844 10.601 -80.553 1.00 76.56 242 GLN A C 1
ATOM 1896 O O . GLN A 1 242 ? 31.611 10.573 -79.345 1.00 76.56 242 GLN A O 1
ATOM 1901 N N . ALA A 1 243 ? 30.981 10.125 -81.456 1.00 78.75 243 ALA A N 1
ATOM 1902 C CA . ALA A 1 243 ? 29.712 9.499 -81.090 1.00 78.75 243 ALA A CA 1
ATOM 1903 C C . ALA A 1 243 ? 29.914 8.205 -80.281 1.00 78.75 243 ALA A C 1
ATOM 1905 O O . ALA A 1 243 ? 29.220 8.000 -79.286 1.00 78.75 243 ALA A O 1
ATOM 1906 N N . ALA A 1 244 ? 30.891 7.370 -80.652 1.00 77.69 244 ALA A N 1
ATOM 1907 C CA . ALA A 1 244 ? 31.242 6.156 -79.912 1.00 77.69 244 ALA A CA 1
ATOM 1908 C C . ALA A 1 244 ? 31.793 6.474 -78.509 1.00 77.69 244 ALA A C 1
ATOM 1910 O O . ALA A 1 244 ? 31.311 5.924 -77.522 1.00 77.69 244 ALA A O 1
ATOM 1911 N N . ALA A 1 245 ? 32.721 7.432 -78.393 1.00 75.12 245 ALA A N 1
ATOM 1912 C CA . ALA A 1 245 ? 33.261 7.873 -77.104 1.00 75.12 245 ALA A CA 1
ATOM 1913 C C . ALA A 1 245 ? 32.176 8.478 -76.195 1.00 75.12 245 ALA A C 1
ATOM 1915 O O . ALA A 1 245 ? 32.170 8.242 -74.985 1.00 75.12 245 ALA A O 1
ATOM 1916 N N . GLN A 1 246 ? 31.233 9.231 -76.771 1.00 78.06 246 GLN A N 1
ATOM 1917 C CA . GLN A 1 246 ? 30.089 9.784 -76.046 1.00 78.06 246 GLN A CA 1
ATOM 1918 C C . GLN A 1 246 ? 29.112 8.688 -75.594 1.00 78.06 246 GLN A C 1
ATOM 1920 O O . GLN A 1 246 ? 28.586 8.765 -74.482 1.00 78.06 246 GLN A O 1
ATOM 1925 N N . ALA A 1 247 ? 28.886 7.668 -76.425 1.00 79.19 247 ALA A N 1
ATOM 1926 C CA . ALA A 1 247 ? 28.032 6.533 -76.093 1.00 79.19 247 ALA A CA 1
ATOM 1927 C C . ALA A 1 247 ? 28.650 5.627 -75.017 1.00 79.19 247 ALA A C 1
ATOM 1929 O O . ALA A 1 247 ? 27.930 5.178 -74.136 1.00 79.19 247 ALA A O 1
ATOM 1930 N N . GLU A 1 248 ? 29.959 5.380 -75.022 1.00 82.06 248 GLU A N 1
ATOM 1931 C CA . GLU A 1 248 ? 30.589 4.511 -74.017 1.00 82.06 248 GLU A CA 1
ATOM 1932 C C . GLU A 1 248 ? 30.870 5.253 -72.703 1.00 82.06 248 GLU A C 1
ATOM 1934 O O . GLU A 1 248 ? 30.323 4.911 -71.652 1.00 82.06 248 GLU A O 1
ATOM 1939 N N . LEU A 1 249 ? 31.681 6.315 -72.746 1.00 83.00 249 LEU A N 1
ATOM 1940 C CA . LEU A 1 249 ? 32.138 7.012 -71.537 1.00 83.00 249 LEU A CA 1
ATOM 1941 C C . LEU A 1 249 ? 31.048 7.910 -70.942 1.00 83.00 249 LEU A C 1
ATOM 1943 O O . LEU A 1 249 ? 30.928 8.024 -69.721 1.00 83.00 249 LEU A O 1
ATOM 1947 N N . GLY A 1 250 ? 30.224 8.531 -71.791 1.00 77.94 250 GLY A N 1
ATOM 1948 C CA . GLY A 1 250 ? 29.118 9.383 -71.353 1.00 77.94 250 GLY A CA 1
ATOM 1949 C C . GLY A 1 250 ? 27.961 8.600 -70.726 1.00 77.94 250 GLY A C 1
ATOM 1950 O O . GLY A 1 250 ? 27.317 9.098 -69.799 1.00 77.94 250 GLY A O 1
ATOM 1951 N N . ASN A 1 251 ? 27.698 7.371 -71.184 1.00 86.12 251 ASN A N 1
ATOM 1952 C CA . ASN A 1 251 ? 26.716 6.494 -70.537 1.00 86.12 251 ASN A CA 1
ATOM 1953 C C . ASN A 1 251 ? 27.254 5.949 -69.212 1.00 86.12 251 ASN A C 1
ATOM 1955 O O . ASN A 1 251 ? 26.552 6.052 -68.208 1.00 86.12 251 ASN A O 1
ATOM 1959 N N . ALA A 1 252 ? 28.513 5.492 -69.178 1.00 85.06 252 ALA A N 1
ATOM 1960 C CA . ALA A 1 252 ? 29.158 5.045 -67.942 1.00 85.06 252 ALA A CA 1
ATOM 1961 C C . ALA A 1 252 ? 29.182 6.151 -66.869 1.00 85.06 252 ALA A C 1
ATOM 1963 O O . ALA A 1 252 ? 28.873 5.901 -65.706 1.00 85.06 252 ALA A O 1
ATOM 1964 N N . TYR A 1 253 ? 29.467 7.402 -67.251 1.00 83.62 253 TYR A N 1
ATOM 1965 C CA . TYR A 1 253 ? 29.381 8.549 -66.342 1.00 83.62 253 TYR A CA 1
ATOM 1966 C C . TYR A 1 253 ? 27.975 8.731 -65.751 1.00 83.62 253 TYR A C 1
ATOM 1968 O O . TYR A 1 253 ? 27.832 8.884 -64.535 1.00 83.62 253 TYR A O 1
ATOM 1976 N N . ARG A 1 254 ? 26.939 8.714 -66.601 1.00 85.81 254 ARG A N 1
ATOM 1977 C CA . ARG A 1 254 ? 25.544 8.907 -66.172 1.00 85.81 254 ARG A CA 1
ATOM 1978 C C . ARG A 1 254 ? 25.072 7.800 -65.236 1.00 85.81 254 ARG A C 1
ATOM 1980 O O . ARG A 1 254 ? 24.445 8.106 -64.227 1.00 85.81 254 ARG A O 1
ATOM 1987 N N . GLU A 1 255 ? 25.420 6.552 -65.534 1.00 90.69 255 GLU A N 1
ATOM 1988 C CA . GLU A 1 255 ? 25.099 5.397 -64.692 1.00 90.69 255 GLU A CA 1
ATOM 1989 C C . GLU A 1 255 ? 25.723 5.531 -63.295 1.00 90.69 255 GLU A C 1
ATOM 1991 O O . GLU A 1 255 ? 25.025 5.456 -62.284 1.00 90.69 255 GLU A O 1
ATOM 1996 N N . LYS A 1 256 ? 27.026 5.834 -63.225 1.00 88.62 256 LYS A N 1
ATOM 1997 C CA . LYS A 1 256 ? 27.734 6.038 -61.952 1.00 88.62 256 LYS A CA 1
ATOM 1998 C C . LYS A 1 256 ? 27.164 7.198 -61.136 1.00 88.62 256 LYS A C 1
ATOM 2000 O O . LYS A 1 256 ? 27.039 7.096 -59.915 1.00 88.62 256 LYS A O 1
ATOM 2005 N N . LEU A 1 257 ? 26.776 8.289 -61.796 1.00 86.75 257 LEU A N 1
ATOM 2006 C CA . LEU A 1 257 ? 26.134 9.420 -61.129 1.00 86.75 257 LEU A CA 1
ATOM 2007 C C . LEU A 1 257 ? 24.760 9.038 -60.558 1.00 86.75 257 LEU A C 1
ATOM 2009 O O . LEU A 1 257 ? 24.452 9.402 -59.425 1.00 86.75 257 LEU A O 1
ATOM 2013 N N . GLN A 1 258 ? 23.958 8.286 -61.313 1.00 91.62 258 GLN A N 1
ATOM 2014 C CA . GLN A 1 258 ? 22.639 7.834 -60.873 1.00 91.62 258 GLN A CA 1
ATOM 2015 C C . GLN A 1 258 ? 22.736 6.914 -59.649 1.00 91.62 258 GLN A C 1
ATOM 2017 O O . GLN A 1 258 ? 22.038 7.150 -58.662 1.00 91.62 258 GLN A O 1
ATOM 2022 N N . ASN A 1 259 ? 23.660 5.947 -59.657 1.00 89.62 259 ASN A N 1
ATOM 2023 C CA . ASN A 1 259 ? 23.905 5.061 -58.512 1.00 89.62 259 ASN A CA 1
ATOM 2024 C C . ASN A 1 259 ? 24.326 5.842 -57.257 1.00 89.62 259 ASN A C 1
ATOM 2026 O O . ASN A 1 259 ? 23.869 5.548 -56.149 1.00 89.62 259 ASN A O 1
ATOM 2030 N N . ALA A 1 260 ? 25.179 6.860 -57.421 1.00 86.94 260 ALA A N 1
ATOM 2031 C CA . ALA A 1 260 ? 25.616 7.709 -56.316 1.00 86.94 260 ALA A CA 1
ATOM 2032 C C . ALA A 1 260 ? 24.458 8.522 -55.715 1.00 86.94 260 ALA A C 1
ATOM 2034 O O . ALA A 1 260 ? 24.329 8.603 -54.491 1.00 86.94 260 ALA A O 1
ATOM 2035 N N . VAL A 1 261 ? 23.600 9.097 -56.563 1.00 88.56 261 VAL A N 1
ATOM 2036 C CA . VAL A 1 261 ? 22.413 9.852 -56.132 1.00 88.56 261 VAL A CA 1
ATOM 2037 C C . VAL A 1 261 ? 21.415 8.939 -55.418 1.00 88.56 261 VAL A C 1
ATOM 2039 O O . VAL A 1 261 ? 20.920 9.300 -54.351 1.00 88.56 261 VAL A O 1
ATOM 2042 N N . GLU A 1 262 ? 21.165 7.740 -55.943 1.00 90.12 262 GLU A N 1
ATOM 2043 C CA . GLU A 1 262 ? 20.248 6.774 -55.328 1.00 90.12 262 GLU A CA 1
ATOM 2044 C C . GLU A 1 262 ? 20.742 6.311 -53.946 1.00 90.12 262 GLU A C 1
ATOM 2046 O O . GLU A 1 262 ? 19.971 6.250 -52.984 1.00 90.12 262 GLU A O 1
ATOM 2051 N N . ALA A 1 263 ? 22.039 6.029 -53.815 1.00 86.19 263 ALA A N 1
ATOM 2052 C CA . ALA A 1 263 ? 22.639 5.650 -52.539 1.00 86.19 263 ALA A CA 1
ATOM 2053 C C . ALA A 1 263 ? 22.592 6.789 -51.505 1.00 86.19 263 ALA A C 1
ATOM 2055 O O . ALA A 1 263 ? 22.302 6.538 -50.332 1.00 86.19 263 ALA A O 1
ATOM 2056 N N . ALA A 1 264 ? 22.819 8.036 -51.929 1.00 84.56 264 ALA A N 1
ATOM 2057 C CA . ALA A 1 264 ? 22.689 9.209 -51.066 1.00 84.56 264 ALA A CA 1
ATOM 2058 C C . ALA A 1 264 ? 21.230 9.459 -50.637 1.00 84.56 264 ALA A C 1
ATOM 2060 O O . ALA A 1 264 ? 20.985 9.749 -49.465 1.00 84.56 264 ALA A O 1
ATOM 2061 N N . GLY A 1 265 ? 20.264 9.272 -51.545 1.00 84.81 265 GLY A N 1
ATOM 2062 C CA . GLY A 1 265 ? 18.830 9.343 -51.234 1.00 84.81 265 GLY A CA 1
ATOM 2063 C C . GLY A 1 265 ? 18.423 8.317 -50.173 1.00 84.81 265 GLY A C 1
ATOM 2064 O O . GLY A 1 265 ? 17.842 8.674 -49.147 1.00 84.81 265 GLY A O 1
ATOM 2065 N N . LYS A 1 266 ? 18.859 7.059 -50.338 1.00 86.88 266 LYS A N 1
ATOM 2066 C CA . LYS A 1 266 ? 18.660 5.984 -49.347 1.00 86.88 266 LYS A CA 1
ATOM 2067 C C . LYS A 1 266 ? 19.303 6.283 -47.987 1.00 86.88 266 LYS A C 1
ATOM 2069 O O . LYS A 1 266 ? 18.779 5.854 -46.965 1.00 86.88 266 LYS A O 1
ATOM 2074 N N . ALA A 1 267 ? 20.435 6.987 -47.953 1.00 83.94 267 ALA A N 1
ATOM 2075 C CA . ALA A 1 267 ? 21.123 7.336 -46.708 1.00 83.94 267 ALA A CA 1
ATOM 2076 C C . ALA A 1 267 ? 20.404 8.443 -45.922 1.00 83.94 267 ALA A C 1
ATOM 2078 O O . ALA A 1 267 ? 20.395 8.422 -44.692 1.00 83.94 267 ALA A O 1
ATOM 2079 N N . LEU A 1 268 ? 19.814 9.408 -46.628 1.00 81.62 268 LEU A N 1
ATOM 2080 C CA . LEU A 1 268 ? 19.129 10.551 -46.026 1.00 81.62 268 LEU A CA 1
ATOM 2081 C C . LEU A 1 268 ? 17.652 10.275 -45.713 1.00 81.62 268 LEU A C 1
ATOM 2083 O O . LEU A 1 268 ? 16.976 11.159 -45.196 1.00 81.62 268 LEU A O 1
ATOM 2087 N N . ASP A 1 269 ? 17.164 9.064 -46.006 1.00 77.94 269 ASP A N 1
ATOM 2088 C CA . ASP A 1 269 ? 15.739 8.703 -45.933 1.00 77.94 269 ASP A CA 1
ATOM 2089 C C . ASP A 1 269 ? 14.858 9.639 -46.788 1.00 77.94 269 ASP A C 1
ATOM 2091 O O . ASP A 1 269 ? 13.657 9.796 -46.574 1.00 77.94 269 ASP A O 1
ATOM 2095 N N . ILE A 1 270 ? 15.481 10.281 -47.779 1.00 63.03 270 ILE A N 1
ATOM 2096 C CA . ILE A 1 270 ? 14.822 11.088 -48.794 1.00 63.03 270 ILE A CA 1
ATOM 2097 C C . ILE A 1 270 ? 14.529 10.098 -49.915 1.00 63.03 270 ILE A C 1
ATOM 2099 O O . ILE A 1 270 ? 15.354 9.889 -50.807 1.00 63.03 270 ILE A O 1
ATOM 2103 N N . SER A 1 271 ? 13.389 9.408 -49.823 1.00 45.53 271 SER A N 1
ATOM 2104 C CA . SER A 1 271 ? 12.871 8.751 -51.024 1.00 45.53 271 SER A CA 1
ATOM 2105 C C . SER A 1 271 ? 12.602 9.824 -52.086 1.00 45.53 271 SER A C 1
ATOM 2107 O O . SER A 1 271 ? 12.125 10.904 -51.722 1.00 45.53 271 SER A O 1
ATOM 2109 N N . PRO A 1 272 ? 12.936 9.566 -53.362 1.00 48.50 272 PRO A N 1
ATOM 2110 C CA . PRO A 1 272 ? 12.469 10.395 -54.467 1.00 48.50 272 PRO A CA 1
ATOM 2111 C C . PRO A 1 272 ? 10.939 10.376 -54.585 1.00 48.50 272 PRO A C 1
ATOM 2113 O O . PRO A 1 272 ? 10.318 9.362 -54.184 1.00 48.50 272 PRO A O 1
#

pLDDT: mean 79.91, std 18.59, range [33.38, 98.12]

Secondary structure (DSSP, 8-state):
---TT-----TTSTTS--HHHHHHHHHHHHHHHHHTT--SSS--SS-GGG--HHHHTT-GGG-SHHHHHHHHHHHHHHHHHSS-SS--SSHHHHHHHHHHSPPPP-----TT-SSPPHHHHHHHHHHT-SSGGGS-SSHHHHHHHHHHHHTTPPBTTBPPPHHHHHHHHHHHTHHHHHHHHHHHHHHHHHHHHHHHHHHHHHHHHHHHHHHHHHHHHHHHHHHHHHHGGGS-TT-TTHHHHHHHHHHHHHHHHHHHHHHHHHHHHHHHT---

Foldseek 3Di:
DPPPDDPPPPPPVPPDDDPVVVVVVVVVVVVCLVVVLPDPDDDRPDDLLQFALCVLVVVVVPDDQLRVLSSVLQVLLCQFAVDGQFDDPGSNNRSVCNNPPQRDQQCAGDDPCVPPDPLSSQLSCQSNPNDSVSHPPHVVLSVVQVVCVVLLHAGPRHGDDPVSRVVSVCVNCVVVVVVVVVVVVVVVVVVVVVVVVVLVVLLVVLQVLLVVLQVVLVVLVVVLVVVLVVDDPPDPCNVVVNVVSCVPSVVSSVVSNVSSVVSNCVSVVNDD

Sequence (272 aa):
MDWGLAKILSSRVAEKSDPKEQETVLDLTMRASLDSNITMEGAVAGTPAYMAPEQAAGRISELDERTDVYSLGAILYEILSGEPPYKGNTALEVVRKVNQDPPPPLQTGVYGFKPIPRELKAICEKAMARDPQQRYATAQETRNDLQAYLEDQPVSCCPDTSLQRSIKWIKRNRHRVTASATTAAAILAVVLLAWFGYKQYRVHQLLGYAQTEMSYGKGYYEAYKNSLPKLSADDPYRLTMQAAAQAELGNAYREKLQNAVEAAGKALDISP